Protein AF-A0A6B8RMG3-F1 (afdb_monomer_lite)

Secondary structure (DSSP, 8-state):
-EEEEEE-SS--EEEEESS--SSPPPHHHHTT--GGGTS-TTT----EEE-STHHHHHTTSEEEEEEHHHHBTTTBEESS-EEE-TTS-EEEEEE---HHHHHHHHHTT---EEEEEETTEEEEEEESS-HHHHT-TT-EEEESSTT-SEEEEEEEE-GGGGT---SSSTT-PPEEEEEEEEES-TTTS-HHHHT--EEEEEE-

Foldseek 3Di:
DAWEWAAEPPAIKIKDFLDDDPDDDDPVQVVQFCLCVQDPPVLLWAAEEEDACVQVLVVPAAEDPAAPVVCDQVAAHAQDDFDADPQQHTRMHMDRQHPVNLSVCSNVSQFYWYWYAHPNAIKIKTFPGHPCVQSPHQWYWGHRHPVSQKIWTWHFAFVVVVVDDDPDPVSTHTYTDTGMMMGPPCVSRPPVVSGDSNYGYHYD

pLDDT: mean 93.41, std 6.25, range [70.81, 98.75]

Structure (mmCIF, N/CA/C/O backbone):
data_AF-A0A6B8RMG3-F1
#
_entry.id   AF-A0A6B8RMG3-F1
#
loop_
_atom_site.group_PDB
_atom_site.id
_atom_site.type_symbol
_atom_site.label_atom_id
_atom_site.label_alt_id
_atom_site.label_comp_id
_atom_site.label_asym_id
_atom_site.label_entity_id
_atom_site.label_seq_id
_atom_site.pdbx_PDB_ins_code
_atom_site.Cartn_x
_atom_site.Cartn_y
_atom_site.Cartn_z
_atom_site.occupancy
_atom_site.B_iso_or_equiv
_atom_site.auth_seq_id
_atom_site.auth_comp_id
_atom_site.auth_asym_id
_atom_site.auth_atom_id
_atom_site.pdbx_PDB_model_num
ATOM 1 N N . MET A 1 1 ? -3.227 -4.568 -9.380 1.00 94.19 1 MET A N 1
ATOM 2 C CA . MET A 1 1 ? -3.091 -3.107 -9.360 1.00 94.19 1 MET A CA 1
ATOM 3 C C . MET A 1 1 ? -1.933 -2.702 -10.248 1.00 94.19 1 MET A C 1
ATOM 5 O O . MET A 1 1 ? -1.023 -3.497 -10.449 1.00 94.19 1 MET A O 1
ATOM 9 N N . ARG A 1 2 ? -1.934 -1.470 -10.761 1.00 95.38 2 ARG A N 1
ATOM 10 C CA . ARG A 1 2 ? -0.763 -0.941 -11.464 1.00 95.38 2 ARG A CA 1
ATOM 11 C C . ARG A 1 2 ? 0.238 -0.360 -10.475 1.00 95.38 2 ARG A C 1
ATOM 13 O O . ARG A 1 2 ? -0.142 0.464 -9.646 1.00 95.38 2 ARG A O 1
ATOM 20 N N . ILE A 1 3 ? 1.502 -0.744 -10.613 1.00 96.19 3 ILE A N 1
ATOM 21 C CA . ILE A 1 3 ? 2.618 -0.150 -9.873 1.00 96.19 3 ILE A CA 1
ATOM 22 C C . ILE A 1 3 ? 3.677 0.275 -10.873 1.00 96.19 3 ILE A C 1
ATOM 24 O O . ILE A 1 3 ? 4.114 -0.529 -11.697 1.00 96.19 3 ILE A O 1
ATOM 28 N N . THR A 1 4 ? 4.076 1.538 -10.811 1.00 95.44 4 THR A N 1
ATOM 29 C CA . THR A 1 4 ? 5.093 2.099 -11.695 1.00 95.44 4 THR A CA 1
ATOM 30 C C . THR A 1 4 ? 6.333 2.473 -10.906 1.00 95.44 4 THR A C 1
ATOM 32 O O . THR A 1 4 ? 6.208 3.000 -9.806 1.00 95.44 4 THR A O 1
ATOM 35 N N . CYS A 1 5 ? 7.499 2.277 -11.504 1.00 95.69 5 CYS A N 1
ATOM 36 C CA . CYS A 1 5 ? 8.773 2.829 -11.069 1.00 95.69 5 CYS A CA 1
ATOM 37 C C . CYS A 1 5 ? 9.422 3.498 -12.284 1.00 95.69 5 CYS A C 1
ATOM 39 O O . CYS A 1 5 ? 9.749 2.826 -13.269 1.00 95.69 5 CYS A O 1
ATOM 41 N N . TYR A 1 6 ? 9.552 4.819 -12.223 1.00 93.12 6 TYR A N 1
ATOM 42 C CA . TYR A 1 6 ? 10.346 5.597 -13.164 1.00 93.12 6 TYR A CA 1
ATOM 43 C C . TYR A 1 6 ? 11.668 5.915 -12.480 1.00 93.12 6 TYR A C 1
ATOM 45 O O . TYR A 1 6 ? 11.664 6.506 -11.401 1.00 93.12 6 TYR A O 1
ATOM 53 N N . TYR A 1 7 ? 12.777 5.459 -13.056 1.00 90.62 7 TYR A N 1
ATOM 54 C CA . TYR A 1 7 ? 14.095 5.583 -12.436 1.00 90.62 7 TYR A CA 1
ATOM 55 C C . TYR A 1 7 ? 15.053 6.359 -13.328 1.00 90.62 7 TYR A C 1
ATOM 57 O O . TYR A 1 7 ? 15.028 6.227 -14.553 1.00 90.62 7 TYR A O 1
ATOM 65 N N . SER A 1 8 ? 15.913 7.169 -12.723 1.00 86.25 8 SER A N 1
ATOM 66 C CA . SER A 1 8 ? 16.860 8.015 -13.451 1.00 86.25 8 SER A CA 1
ATOM 67 C C . SER A 1 8 ? 18.165 8.178 -12.673 1.00 86.25 8 SER A C 1
ATOM 69 O O . SER A 1 8 ? 18.346 7.636 -11.590 1.00 86.25 8 SER A O 1
ATOM 71 N N . GLU A 1 9 ? 19.113 8.938 -13.221 1.00 78.38 9 GLU A N 1
ATOM 72 C CA . GLU A 1 9 ? 20.355 9.258 -12.502 1.00 78.38 9 GLU A CA 1
ATOM 73 C C . GLU A 1 9 ? 20.147 10.273 -11.362 1.00 78.38 9 GLU A C 1
ATOM 75 O O . GLU A 1 9 ? 21.053 10.471 -10.554 1.00 78.38 9 GLU A O 1
ATOM 80 N N . TYR A 1 10 ? 18.976 10.921 -11.293 1.00 74.38 10 TYR A N 1
ATOM 81 C CA . TYR A 1 10 ? 18.719 12.041 -10.382 1.00 74.38 10 TYR A CA 1
ATOM 82 C C . TYR A 1 10 ? 17.589 11.787 -9.386 1.00 74.38 10 TYR A C 1
ATOM 84 O O . TYR A 1 10 ? 17.651 12.287 -8.264 1.00 74.38 10 TYR A O 1
ATOM 92 N N . SER A 1 11 ? 16.553 11.056 -9.791 1.00 76.94 11 SER A N 1
ATOM 93 C CA . SER A 1 11 ? 15.411 10.734 -8.938 1.00 76.94 11 SER A CA 1
ATOM 94 C C . SER A 1 11 ? 14.718 9.476 -9.430 1.00 76.94 11 SER A C 1
ATOM 96 O O . SER A 1 11 ? 14.476 9.332 -10.631 1.00 76.94 11 SER A O 1
ATOM 98 N N . ASP A 1 12 ? 14.329 8.640 -8.477 1.00 86.06 12 ASP A N 1
ATOM 99 C CA . ASP A 1 12 ? 13.446 7.510 -8.713 1.00 86.06 12 ASP A CA 1
ATOM 100 C C . ASP A 1 12 ? 12.083 7.828 -8.105 1.00 86.06 12 ASP A C 1
ATOM 102 O O . ASP A 1 12 ? 11.999 8.366 -7.000 1.00 86.06 12 ASP A O 1
ATOM 106 N N . MET A 1 13 ? 11.011 7.527 -8.831 1.00 91.06 13 MET A N 1
ATOM 107 C CA . MET A 1 13 ? 9.649 7.798 -8.388 1.00 91.06 13 MET A CA 1
ATOM 108 C C . MET A 1 13 ? 8.752 6.592 -8.631 1.00 91.06 13 MET A C 1
ATOM 110 O O . MET A 1 13 ? 8.629 6.071 -9.746 1.00 91.06 13 MET A O 1
ATOM 114 N N . GLY A 1 14 ? 8.100 6.166 -7.556 1.00 94.50 14 GLY A N 1
ATOM 115 C CA . GLY A 1 14 ? 7.064 5.155 -7.563 1.00 94.50 14 GLY A CA 1
ATOM 116 C C . GLY A 1 14 ? 5.677 5.770 -7.639 1.00 94.50 14 GLY A C 1
ATOM 117 O O . GLY A 1 14 ? 5.432 6.838 -7.081 1.00 94.50 14 GLY A O 1
ATOM 118 N N . TYR A 1 15 ? 4.749 5.043 -8.253 1.00 95.62 15 TYR A N 1
ATOM 119 C CA . TYR A 1 15 ? 3.323 5.302 -8.079 1.00 95.62 15 TYR A CA 1
ATOM 120 C C . TYR A 1 15 ? 2.552 3.985 -7.994 1.00 95.62 15 TYR A C 1
ATOM 122 O O . TYR A 1 15 ? 2.701 3.115 -8.858 1.00 95.62 15 TYR A O 1
ATOM 130 N N . ILE A 1 16 ? 1.692 3.844 -6.986 1.00 96.56 16 ILE A N 1
ATOM 131 C CA . ILE A 1 16 ? 0.766 2.711 -6.848 1.00 96.56 16 ILE A CA 1
ATOM 132 C C . ILE A 1 16 ? -0.651 3.198 -7.140 1.00 96.56 16 ILE A C 1
ATOM 134 O O . ILE A 1 16 ? -1.190 4.018 -6.406 1.00 96.56 16 ILE A O 1
ATOM 138 N N . TYR A 1 17 ? -1.278 2.660 -8.187 1.00 96.62 17 TYR A N 1
ATOM 139 C CA . TYR A 1 17 ? -2.668 2.948 -8.540 1.00 96.62 17 TYR A CA 1
ATOM 140 C C . TYR A 1 17 ? -3.601 1.968 -7.828 1.00 96.62 17 TYR A C 1
ATOM 142 O O . TYR A 1 17 ? -3.710 0.808 -8.236 1.00 96.62 17 TYR A O 1
ATOM 150 N N . LEU A 1 18 ? -4.329 2.438 -6.815 1.00 95.62 18 LEU A N 1
ATOM 151 C CA . LEU A 1 18 ? -5.265 1.617 -6.033 1.00 95.62 18 LEU A CA 1
ATOM 152 C C . LEU A 1 18 ? -6.643 1.491 -6.692 1.00 95.62 18 LEU A C 1
ATOM 154 O O . LEU A 1 18 ? -7.390 0.563 -6.388 1.00 95.62 18 LEU A O 1
ATOM 158 N N . LYS A 1 19 ? -6.938 2.362 -7.664 1.00 89.94 19 LYS A N 1
ATOM 159 C CA . LYS A 1 19 ? -8.057 2.230 -8.607 1.00 89.94 19 LYS A CA 1
ATOM 160 C C . LYS A 1 19 ? -7.550 2.075 -10.043 1.00 89.94 19 LYS A C 1
ATOM 162 O O . LYS A 1 19 ? -6.471 2.588 -10.352 1.00 89.94 19 LYS A O 1
ATOM 167 N N . PRO A 1 20 ? -8.318 1.424 -10.938 1.00 85.75 20 PRO A N 1
ATOM 168 C CA . PRO A 1 20 ? -7.983 1.380 -12.355 1.00 85.75 20 PRO A CA 1
ATOM 169 C C . PRO A 1 20 ? -7.792 2.801 -12.909 1.00 85.75 20 PRO A C 1
ATOM 171 O O . PRO A 1 20 ? -8.718 3.616 -12.833 1.00 85.75 20 PRO A O 1
ATOM 174 N N . PRO A 1 21 ? -6.617 3.136 -13.466 1.00 82.56 21 PRO A N 1
ATOM 175 C CA . PRO A 1 21 ? -6.391 4.461 -14.021 1.00 82.56 21 PRO A CA 1
ATOM 176 C C . PRO A 1 21 ? -7.272 4.680 -15.252 1.00 82.56 21 PRO A C 1
ATOM 178 O O . PRO A 1 21 ? -7.440 3.788 -16.084 1.00 82.56 21 PRO A O 1
ATOM 181 N N . LYS A 1 22 ? -7.788 5.905 -15.411 1.00 79.62 22 LYS A N 1
ATOM 182 C CA . LYS A 1 22 ? -8.593 6.289 -16.587 1.00 79.62 22 LYS A CA 1
ATOM 183 C C . LYS A 1 22 ? -7.812 6.150 -17.897 1.00 79.62 22 LYS A C 1
ATOM 185 O O . LYS A 1 22 ? -8.399 5.870 -18.936 1.00 79.62 22 LYS A O 1
ATOM 190 N N . ILE A 1 23 ? -6.497 6.366 -17.840 1.00 77.31 23 ILE A N 1
ATOM 191 C CA . ILE A 1 23 ? -5.599 6.278 -18.990 1.00 77.31 23 ILE A CA 1
ATOM 192 C C . ILE A 1 23 ? -4.961 4.889 -19.011 1.00 77.31 23 ILE A C 1
ATOM 194 O O . ILE A 1 23 ? -4.174 4.513 -18.133 1.00 77.31 23 ILE A O 1
ATOM 198 N N . GLN A 1 24 ? -5.295 4.129 -20.048 1.00 78.38 24 GLN A N 1
ATOM 199 C CA . GLN A 1 24 ? -4.593 2.895 -20.376 1.00 78.38 24 GLN A CA 1
ATOM 200 C C . GLN A 1 24 ? -3.317 3.219 -21.153 1.00 78.38 24 GLN A C 1
ATOM 202 O O . GLN A 1 24 ? -3.259 4.209 -21.882 1.00 78.38 24 GLN A O 1
ATOM 207 N N . TYR A 1 25 ? -2.279 2.408 -20.964 1.00 81.81 25 TYR A N 1
ATOM 208 C CA . TYR A 1 25 ? -1.067 2.531 -21.762 1.00 81.81 25 TYR A CA 1
ATOM 209 C C . TYR A 1 25 ? -1.337 2.023 -23.174 1.00 81.81 25 TYR A C 1
ATOM 211 O O . TYR A 1 25 ? -1.943 0.968 -23.350 1.00 81.81 25 TYR A O 1
ATOM 219 N N . ASP A 1 26 ? -0.898 2.792 -24.165 1.00 82.38 26 ASP A N 1
ATOM 220 C CA . ASP A 1 26 ? -0.851 2.325 -25.542 1.00 82.38 26 ASP A CA 1
ATOM 221 C C . ASP A 1 26 ? 0.311 1.333 -25.737 1.00 82.38 26 ASP A C 1
ATOM 223 O O . ASP A 1 26 ? 1.172 1.156 -24.868 1.00 82.38 26 ASP A O 1
ATOM 227 N N . GLU A 1 27 ? 0.336 0.665 -26.892 1.00 78.88 27 GLU A N 1
ATOM 228 C CA . GLU A 1 27 ? 1.380 -0.312 -27.225 1.00 78.88 27 GLU A CA 1
ATOM 229 C C . GLU A 1 27 ? 2.784 0.305 -27.182 1.00 78.88 27 GLU A C 1
ATOM 231 O O . GLU A 1 27 ? 3.735 -0.338 -26.737 1.00 78.88 27 GLU A O 1
ATOM 236 N N . TYR A 1 28 ? 2.916 1.570 -27.592 1.00 80.75 28 TYR A N 1
ATOM 237 C CA . TYR A 1 28 ? 4.187 2.285 -27.561 1.00 80.75 28 TYR A CA 1
ATOM 238 C C . TYR A 1 28 ? 4.705 2.436 -26.130 1.00 80.75 28 TYR A C 1
ATOM 240 O O . TYR A 1 28 ? 5.868 2.133 -25.859 1.00 80.75 28 TYR A O 1
ATOM 248 N N . LYS A 1 29 ? 3.855 2.849 -25.191 1.00 85.69 29 LYS A N 1
ATOM 249 C CA . LYS A 1 29 ? 4.230 2.976 -23.786 1.00 85.69 29 LYS A CA 1
ATOM 250 C C . LYS A 1 29 ? 4.513 1.614 -23.160 1.00 85.69 29 LYS A C 1
ATOM 252 O O . LYS A 1 29 ? 5.511 1.485 -22.459 1.00 85.69 29 LYS A O 1
ATOM 257 N N . LEU A 1 30 ? 3.717 0.590 -23.465 1.00 85.94 30 LEU A N 1
ATOM 258 C CA . LEU A 1 30 ? 3.980 -0.779 -23.004 1.00 85.94 30 LEU A CA 1
ATOM 259 C C . LEU A 1 30 ? 5.324 -1.321 -23.514 1.00 85.94 30 LEU A C 1
ATOM 261 O O . LEU A 1 30 ? 6.024 -1.989 -22.758 1.00 85.94 30 LEU A O 1
ATOM 265 N N . SER A 1 31 ? 5.731 -0.976 -24.741 1.00 88.12 31 SER A N 1
ATOM 266 C CA . SER A 1 31 ? 7.026 -1.392 -25.307 1.00 88.12 31 SER A CA 1
ATOM 267 C C . SER A 1 31 ? 8.247 -0.829 -24.567 1.00 88.12 31 SER A C 1
ATOM 269 O O . SER A 1 31 ? 9.348 -1.355 -24.716 1.00 88.12 31 SER A O 1
ATOM 271 N N . LYS A 1 32 ? 8.060 0.219 -23.752 1.00 92.50 32 LYS A N 1
ATOM 272 C CA . LYS A 1 32 ? 9.110 0.791 -22.897 1.00 92.50 32 LYS A CA 1
ATOM 273 C C . LYS A 1 32 ? 9.242 0.097 -21.546 1.00 92.50 32 LYS A C 1
ATOM 275 O O . LYS A 1 32 ? 10.165 0.424 -20.810 1.00 92.50 32 LYS A O 1
ATOM 280 N N . ASN A 1 33 ? 8.335 -0.816 -21.200 1.00 94.69 33 ASN A N 1
ATOM 281 C CA . ASN A 1 33 ? 8.405 -1.515 -19.927 1.00 94.69 33 ASN A CA 1
ATOM 282 C C . ASN A 1 33 ? 9.637 -2.429 -19.893 1.00 94.69 33 ASN A C 1
ATOM 284 O O . ASN A 1 33 ? 9.784 -3.344 -20.702 1.00 94.69 33 ASN A O 1
ATOM 288 N N . GLU A 1 34 ? 10.518 -2.185 -18.936 1.00 95.62 34 GLU A N 1
ATOM 289 C CA . GLU A 1 34 ? 11.780 -2.889 -18.766 1.00 95.62 34 GLU A CA 1
ATOM 290 C C . GLU A 1 34 ? 11.699 -4.018 -17.737 1.00 95.62 34 GLU A C 1
ATOM 292 O O . GLU A 1 34 ? 12.689 -4.721 -17.540 1.00 95.62 34 GLU A O 1
ATOM 297 N N . ILE A 1 35 ? 10.546 -4.224 -17.086 1.00 95.69 35 ILE A N 1
ATOM 298 C CA . ILE A 1 35 ? 10.443 -5.121 -15.927 1.00 95.69 35 ILE A CA 1
ATOM 299 C C . ILE A 1 35 ? 10.899 -6.557 -16.228 1.00 95.69 35 ILE A C 1
ATOM 301 O O . ILE A 1 35 ? 11.619 -7.160 -15.432 1.00 95.69 35 ILE A O 1
ATOM 305 N N . THR A 1 36 ? 10.586 -7.073 -17.419 1.00 94.75 36 THR A N 1
ATOM 306 C CA . THR A 1 36 ? 10.940 -8.438 -17.843 1.00 94.75 36 THR A CA 1
ATOM 307 C C . THR A 1 36 ? 12.431 -8.627 -18.129 1.00 94.75 36 THR A C 1
ATOM 309 O O . THR A 1 36 ? 12.869 -9.744 -18.378 1.00 94.75 36 THR A O 1
ATOM 312 N N . LYS A 1 37 ? 13.238 -7.555 -18.118 1.00 95.12 37 LYS A N 1
ATOM 313 C CA . LYS A 1 37 ? 14.707 -7.666 -18.147 1.00 95.12 37 LYS A CA 1
ATOM 314 C C . LYS A 1 37 ? 15.274 -8.096 -16.790 1.00 95.12 37 LYS A C 1
ATOM 316 O O . LYS A 1 37 ? 16.417 -8.541 -16.730 1.00 95.12 37 LYS A O 1
ATOM 321 N N . TYR A 1 38 ? 14.505 -7.919 -15.714 1.00 96.25 38 TYR A N 1
ATOM 322 C CA . TYR A 1 38 ? 14.968 -8.076 -14.335 1.00 96.25 38 TYR A CA 1
ATOM 323 C C . TYR A 1 38 ? 14.203 -9.139 -13.553 1.00 96.25 38 TYR A C 1
ATOM 325 O O . TYR A 1 38 ? 14.771 -9.720 -12.624 1.00 96.25 38 TYR A O 1
ATOM 333 N N . VAL A 1 39 ? 12.938 -9.368 -13.898 1.00 95.75 39 VAL A N 1
ATOM 334 C CA . VAL A 1 39 ? 12.021 -10.286 -13.220 1.00 95.75 39 VAL A CA 1
ATOM 335 C C . VAL A 1 39 ? 11.421 -11.234 -14.253 1.00 95.75 39 VAL A C 1
ATOM 337 O O . VAL 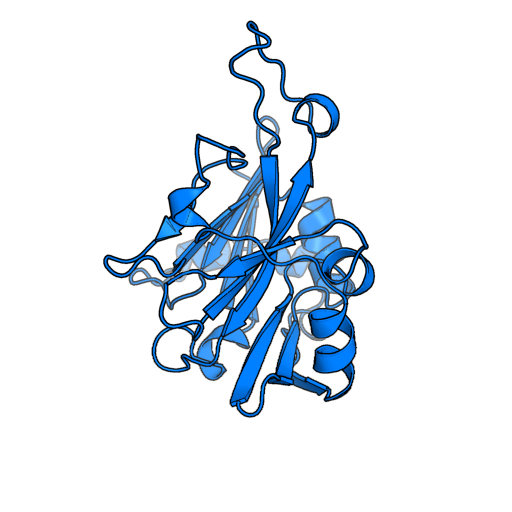A 1 39 ? 10.945 -10.782 -15.297 1.00 95.75 39 VAL A O 1
ATOM 340 N N . ASP A 1 40 ? 11.444 -12.533 -13.962 1.00 95.25 40 ASP A N 1
ATOM 341 C CA . ASP A 1 40 ? 10.855 -13.538 -14.843 1.00 95.25 40 ASP A CA 1
ATOM 342 C C . ASP A 1 40 ? 9.323 -13.421 -14.844 1.00 95.25 40 ASP A C 1
ATOM 344 O O . ASP A 1 40 ? 8.703 -13.007 -13.863 1.00 95.25 40 ASP A O 1
ATOM 348 N N . SER A 1 41 ? 8.687 -13.765 -15.965 1.00 91.25 41 SER A N 1
ATOM 349 C CA . SER A 1 41 ? 7.243 -13.558 -16.142 1.00 91.25 41 SER A CA 1
ATOM 350 C C . SER A 1 41 ? 6.379 -14.317 -15.132 1.00 91.25 41 SER A C 1
ATOM 352 O O . SER A 1 41 ? 5.278 -13.876 -14.831 1.00 91.25 41 SER A O 1
ATOM 354 N N . ASP A 1 42 ? 6.855 -15.452 -14.623 1.00 91.62 42 ASP A N 1
ATOM 355 C CA . ASP A 1 42 ? 6.176 -16.258 -13.602 1.00 91.62 42 ASP A CA 1
ATOM 356 C C . ASP A 1 42 ? 6.260 -15.646 -12.193 1.00 91.62 42 ASP A C 1
ATOM 358 O O . ASP A 1 42 ? 5.437 -15.968 -11.339 1.00 91.62 42 ASP A O 1
ATOM 362 N N . GLN A 1 43 ? 7.207 -14.734 -11.963 1.00 92.69 43 GLN A N 1
ATOM 363 C CA . GLN A 1 43 ? 7.334 -13.971 -10.718 1.00 92.69 43 GLN A CA 1
ATOM 364 C C . GLN A 1 43 ? 6.503 -12.677 -10.724 1.00 92.69 43 GLN A C 1
ATOM 366 O O . GLN A 1 43 ? 6.314 -12.062 -9.676 1.00 92.69 43 GLN A O 1
ATOM 371 N N . LEU A 1 44 ? 6.006 -12.237 -11.886 1.00 95.06 44 LEU A N 1
ATOM 372 C CA . LEU A 1 44 ? 5.128 -11.071 -12.005 1.00 95.06 44 LEU A CA 1
ATOM 373 C C . LEU A 1 44 ? 3.713 -11.446 -11.563 1.00 95.06 44 LEU A C 1
ATOM 375 O O . LEU A 1 44 ? 2.842 -11.724 -12.379 1.00 95.06 44 LEU A O 1
ATOM 379 N N . ASN A 1 45 ? 3.490 -11.469 -10.254 1.00 94.56 45 ASN A N 1
ATOM 380 C CA . ASN A 1 45 ? 2.209 -11.840 -9.668 1.00 94.56 45 ASN A CA 1
ATOM 381 C C . ASN A 1 45 ? 1.931 -11.033 -8.393 1.00 94.56 45 ASN A C 1
ATOM 383 O O . ASN A 1 45 ? 2.850 -10.652 -7.669 1.00 94.56 45 ASN A O 1
ATOM 387 N N . ILE A 1 46 ? 0.650 -10.811 -8.100 1.00 97.12 46 ILE A N 1
ATOM 388 C CA . ILE A 1 46 ? 0.172 -10.336 -6.800 1.00 97.12 46 ILE A CA 1
ATOM 389 C C . ILE A 1 46 ? -0.719 -11.448 -6.244 1.00 97.12 46 ILE A C 1
ATOM 391 O O . ILE A 1 46 ? -1.898 -11.530 -6.605 1.00 97.12 46 ILE A O 1
ATOM 395 N N . PRO A 1 47 ? -0.185 -12.349 -5.399 1.00 96.81 47 PRO A N 1
ATOM 396 C CA . PRO A 1 47 ? -0.953 -13.482 -4.919 1.00 96.81 47 PRO A CA 1
ATOM 397 C C . PRO A 1 47 ? -2.150 -13.016 -4.089 1.00 96.81 47 PRO A C 1
ATOM 399 O O . PRO A 1 47 ? -2.036 -12.124 -3.243 1.00 96.81 47 PRO A O 1
ATOM 402 N N . TYR A 1 48 ? -3.286 -13.677 -4.310 1.00 97.69 48 TYR A N 1
ATOM 403 C CA . TYR A 1 48 ? -4.480 -13.526 -3.492 1.00 97.69 48 TYR A CA 1
ATOM 404 C C . TYR A 1 48 ? -4.632 -14.730 -2.571 1.00 97.69 48 TYR A C 1
ATOM 406 O O . TYR A 1 48 ? -4.893 -15.845 -3.027 1.00 97.69 48 TYR A O 1
ATOM 414 N N . ILE A 1 49 ? -4.461 -14.509 -1.272 1.00 97.81 49 ILE A N 1
ATOM 415 C CA . ILE A 1 49 ? -4.510 -15.567 -0.261 1.00 97.81 49 ILE A CA 1
ATOM 416 C C . ILE A 1 49 ? -5.563 -15.260 0.799 1.00 97.81 49 ILE A C 1
ATOM 418 O O . ILE A 1 49 ? -5.992 -14.122 0.965 1.00 97.81 49 ILE A O 1
ATOM 422 N N . THR A 1 50 ? -5.994 -16.286 1.528 1.00 98.38 50 THR A N 1
ATOM 423 C CA . THR A 1 50 ? -6.794 -16.117 2.746 1.00 98.38 50 THR A CA 1
ATOM 424 C C . THR A 1 50 ? -5.918 -16.432 3.945 1.00 98.38 50 THR A C 1
ATOM 426 O O . THR A 1 50 ? -5.350 -17.520 4.006 1.00 98.38 50 THR A O 1
ATOM 429 N N . ASP A 1 51 ? -5.838 -15.502 4.892 1.00 97.75 51 ASP A N 1
ATOM 430 C CA . ASP A 1 51 ? -5.101 -15.682 6.140 1.00 97.75 51 ASP A CA 1
ATOM 431 C C . ASP A 1 51 ? -5.876 -15.040 7.300 1.00 97.75 51 ASP A C 1
ATOM 433 O O . ASP A 1 51 ? -6.095 -13.826 7.357 1.00 97.75 51 ASP A O 1
ATOM 437 N N . LEU A 1 52 ? -6.334 -15.886 8.220 1.00 94.12 52 LEU A N 1
ATOM 438 C CA . LEU A 1 52 ? -7.132 -15.470 9.371 1.00 94.12 52 LEU A CA 1
ATOM 439 C C . LEU A 1 52 ? -6.264 -15.014 10.552 1.00 94.12 52 LEU A C 1
ATOM 441 O O . LEU A 1 52 ? -6.763 -14.309 11.427 1.00 94.12 52 LEU A O 1
ATOM 445 N N . GLU A 1 53 ? -4.971 -15.344 10.563 1.00 96.31 53 GLU A N 1
ATOM 446 C CA . GLU A 1 53 ? -4.058 -14.957 11.643 1.00 96.31 53 GLU A CA 1
ATOM 447 C C . GLU A 1 53 ? -3.698 -13.467 11.575 1.00 96.31 53 GLU A C 1
ATOM 449 O O . GLU A 1 53 ? -3.380 -12.867 12.606 1.00 96.31 53 GLU A O 1
ATOM 454 N N . ILE A 1 54 ? -3.829 -12.843 10.394 1.00 96.62 54 ILE A N 1
ATOM 455 C CA . ILE A 1 54 ? -3.624 -11.402 10.155 1.00 96.62 54 ILE A CA 1
ATOM 456 C C . ILE A 1 54 ? -4.382 -10.538 11.162 1.00 96.62 54 ILE A C 1
ATOM 458 O O . ILE A 1 54 ? -3.820 -9.578 11.689 1.00 96.62 54 ILE A O 1
ATOM 462 N N . ALA A 1 55 ? -5.625 -10.899 11.488 1.00 96.25 55 ALA A N 1
ATOM 463 C CA . ALA A 1 55 ? -6.434 -10.169 12.459 1.00 96.25 55 ALA A CA 1
ATOM 464 C C . ALA A 1 55 ? -5.728 -10.035 13.820 1.00 96.25 55 ALA A C 1
ATOM 466 O O . ALA A 1 55 ? -5.729 -8.959 14.417 1.00 96.25 55 ALA A O 1
ATOM 467 N N . SER A 1 56 ? -5.032 -11.088 14.264 1.00 96.88 56 SER A N 1
ATOM 468 C CA . SER A 1 56 ? -4.296 -11.083 15.532 1.00 96.88 56 SER A CA 1
ATOM 469 C C . SER A 1 56 ? -3.074 -10.159 15.524 1.00 96.88 56 SER A C 1
ATOM 471 O O . SER A 1 56 ? -2.646 -9.695 16.585 1.00 96.88 56 SER A O 1
ATOM 473 N N . TYR A 1 57 ? -2.490 -9.897 14.350 1.00 97.69 57 TYR A N 1
ATOM 474 C CA . TYR A 1 57 ? -1.419 -8.917 14.192 1.00 97.69 57 TYR A CA 1
ATOM 475 C C . TYR A 1 57 ? -1.990 -7.502 14.227 1.00 97.69 57 TYR A C 1
ATOM 477 O O . TYR A 1 57 ? -1.477 -6.675 14.977 1.00 97.69 57 TYR A O 1
ATOM 485 N N . LEU A 1 58 ? -3.087 -7.254 13.503 1.00 97.88 58 LEU A N 1
ATOM 486 C CA . LEU A 1 58 ? -3.774 -5.958 13.475 1.00 97.88 58 LEU A CA 1
ATOM 487 C C . LEU A 1 58 ? -4.252 -5.522 14.866 1.00 97.88 58 LEU A C 1
ATOM 489 O O . LEU A 1 58 ? -4.062 -4.368 15.243 1.00 97.88 58 LEU A O 1
ATOM 493 N N . ASP A 1 59 ? -4.792 -6.447 15.664 1.00 96.94 59 ASP A N 1
ATOM 494 C CA . ASP A 1 59 ? -5.267 -6.169 17.028 1.00 96.94 59 ASP A CA 1
ATOM 495 C C . ASP A 1 59 ? -4.155 -5.717 17.991 1.00 96.94 59 ASP A C 1
ATOM 497 O O . ASP A 1 59 ? -4.433 -5.089 19.013 1.00 96.94 59 ASP A O 1
ATOM 501 N N . LYS A 1 60 ? -2.890 -6.019 17.677 1.00 96.81 60 LYS A N 1
ATOM 502 C CA . LYS A 1 60 ? -1.723 -5.614 18.479 1.00 96.81 60 LYS A CA 1
ATOM 503 C C . LYS A 1 60 ? -1.139 -4.269 18.045 1.00 96.81 60 LYS A C 1
ATOM 505 O O . LYS A 1 60 ? -0.253 -3.754 18.729 1.00 96.81 60 LYS A O 1
ATOM 510 N N . MET A 1 61 ? -1.572 -3.721 16.911 1.00 98.00 61 MET A N 1
ATOM 511 C CA . MET A 1 61 ? -1.023 -2.478 16.372 1.00 98.00 61 MET A CA 1
ATOM 512 C C . MET A 1 61 ? -1.612 -1.251 17.064 1.00 98.00 61 MET A C 1
ATOM 514 O O . MET A 1 61 ? -2.719 -1.265 17.603 1.00 98.00 61 MET A O 1
ATOM 518 N N . THR A 1 62 ? -0.860 -0.153 17.035 1.00 97.94 62 THR A N 1
ATOM 519 C CA . THR A 1 62 ? -1.340 1.136 17.532 1.00 97.94 62 THR A CA 1
ATOM 520 C C . THR A 1 62 ? -2.343 1.732 16.550 1.00 97.94 62 THR A C 1
ATOM 522 O O . THR A 1 62 ? -2.067 1.817 15.357 1.00 97.94 62 THR A O 1
ATOM 525 N N . PHE A 1 63 ? -3.487 2.182 17.062 1.00 97.81 63 PHE A N 1
ATOM 526 C CA . PHE A 1 63 ? -4.489 2.916 16.293 1.00 97.81 63 PHE A CA 1
ATOM 527 C C . PHE A 1 63 ? -4.311 4.416 16.477 1.00 97.81 63 PHE A C 1
ATOM 529 O O . PHE A 1 63 ? -4.186 4.898 17.606 1.00 97.81 63 PHE A O 1
ATOM 536 N N . ALA A 1 64 ? -4.334 5.153 15.371 1.00 97.75 64 ALA A N 1
ATOM 537 C CA . ALA A 1 64 ? -4.455 6.598 15.413 1.00 97.75 64 ALA A CA 1
ATOM 538 C C . ALA A 1 64 ? -5.851 7.010 15.901 1.00 97.75 64 ALA A C 1
ATOM 540 O O . ALA A 1 64 ? -6.846 6.325 15.661 1.00 97.75 64 ALA A O 1
ATOM 541 N N . VAL A 1 65 ? -5.916 8.149 16.591 1.00 96.00 65 VAL A N 1
ATOM 542 C CA . VAL A 1 65 ? -7.183 8.728 17.066 1.00 96.00 65 VAL A CA 1
ATOM 543 C C . VAL A 1 65 ? -7.935 9.384 15.906 1.00 96.00 65 VAL A C 1
ATOM 545 O O . VAL A 1 65 ? -9.147 9.210 15.756 1.00 96.00 65 VAL A O 1
ATOM 548 N N . ASN A 1 66 ? -7.201 10.120 15.075 1.00 97.38 66 ASN A N 1
ATOM 549 C CA . ASN A 1 66 ? -7.732 10.857 13.940 1.00 97.38 66 ASN A CA 1
ATOM 550 C C . ASN A 1 66 ? -7.656 10.021 12.655 1.00 97.38 66 ASN A C 1
ATOM 552 O O . ASN A 1 66 ? -7.036 8.954 12.609 1.00 97.38 66 ASN A O 1
ATOM 556 N N . THR A 1 67 ? -8.325 10.490 11.602 1.00 97.44 67 THR A N 1
ATOM 557 C CA . THR A 1 67 ? -8.137 9.923 10.262 1.00 97.44 67 THR A CA 1
ATOM 558 C C . THR A 1 67 ? -6.744 10.260 9.742 1.00 97.44 67 THR A C 1
ATOM 560 O O . THR A 1 67 ? -6.138 11.228 10.194 1.00 97.44 67 THR A O 1
ATOM 563 N N . PHE A 1 68 ? -6.254 9.487 8.767 1.00 97.00 68 PHE A N 1
ATOM 564 C CA . PHE A 1 68 ? -4.993 9.786 8.078 1.00 97.00 68 PHE A CA 1
ATOM 565 C C . PHE A 1 68 ? -4.995 11.253 7.612 1.00 97.00 68 PHE A C 1
ATOM 567 O O . PHE A 1 68 ? -4.234 12.076 8.100 1.00 97.00 68 PHE A O 1
ATOM 574 N N . LYS A 1 69 ? -5.986 11.640 6.801 1.00 95.56 69 LYS A N 1
ATOM 575 C CA . LYS A 1 69 ? -6.120 13.012 6.293 1.00 95.56 69 LYS A CA 1
ATO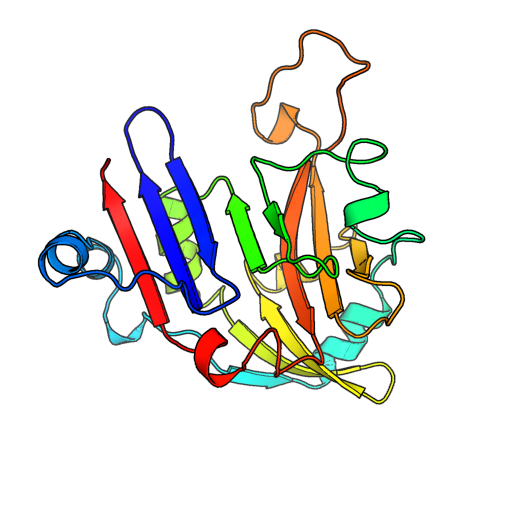M 576 C C . LYS A 1 69 ? -6.122 14.102 7.378 1.00 95.56 69 LYS A C 1
ATOM 578 O O . LYS A 1 69 ? -5.635 15.190 7.111 1.00 95.56 69 LYS A O 1
ATOM 583 N N . ALA A 1 70 ? -6.694 13.842 8.554 1.00 95.44 70 ALA A N 1
ATOM 584 C CA . ALA A 1 70 ? -6.773 14.837 9.622 1.00 95.44 70 ALA A CA 1
ATOM 585 C C . ALA A 1 70 ? -5.454 15.020 10.394 1.00 95.44 70 ALA A C 1
ATOM 587 O O . ALA A 1 70 ? -5.248 16.093 10.941 1.00 95.44 70 ALA A O 1
ATOM 588 N N . ASP A 1 71 ? -4.582 14.008 10.441 1.00 95.00 71 ASP A N 1
ATOM 589 C CA . ASP A 1 71 ? -3.269 14.101 11.106 1.00 95.00 71 ASP A CA 1
ATOM 590 C C . ASP A 1 71 ? -2.146 14.590 10.162 1.00 95.00 71 ASP A C 1
ATOM 592 O O . ASP A 1 71 ? -1.041 14.883 10.625 1.00 95.00 71 ASP A O 1
ATOM 596 N N . HIS A 1 72 ? -2.410 14.690 8.855 1.00 92.56 72 HIS A N 1
ATOM 597 C CA . HIS A 1 72 ? -1.472 15.227 7.863 1.00 92.56 72 HIS A CA 1
ATOM 598 C C . HIS A 1 72 ? -1.124 16.696 8.150 1.00 92.56 72 HIS A C 1
ATOM 600 O O . HIS A 1 72 ? -2.005 17.460 8.539 1.00 92.56 72 HIS A O 1
ATOM 606 N N . GLU A 1 73 ? 0.146 17.081 7.970 1.00 87.25 73 GLU A N 1
ATOM 607 C CA . GLU A 1 73 ? 0.730 18.406 8.282 1.00 87.25 73 GLU A CA 1
ATOM 608 C C . GLU A 1 73 ? 0.689 18.808 9.770 1.00 87.25 73 GLU A C 1
ATOM 610 O O . GLU A 1 73 ? 1.392 19.725 10.187 1.00 87.25 73 GLU A O 1
ATOM 615 N N . GLU A 1 74 ? -0.083 18.116 10.613 1.00 89.25 74 GLU A N 1
ATOM 616 C CA . GLU A 1 74 ? -0.061 18.312 12.066 1.00 89.25 74 GLU A CA 1
ATOM 617 C C . GLU A 1 74 ? 0.899 17.341 12.764 1.00 89.25 74 GLU A C 1
ATOM 619 O O . GLU A 1 74 ? 1.562 17.694 13.747 1.00 89.25 74 GLU A O 1
ATOM 624 N N . ARG A 1 75 ? 0.964 16.093 12.286 1.00 91.31 75 ARG A N 1
ATOM 625 C CA . ARG A 1 75 ? 1.733 15.011 12.922 1.00 91.31 75 ARG A CA 1
ATOM 626 C C . ARG A 1 75 ? 2.755 14.350 12.023 1.00 91.31 75 ARG A C 1
ATOM 628 O O . ARG A 1 75 ? 3.688 13.749 12.553 1.00 91.31 75 ARG A O 1
ATOM 635 N N . TYR A 1 76 ? 2.564 14.410 10.716 1.00 93.19 76 TYR A N 1
ATOM 636 C CA . TYR A 1 76 ? 3.445 13.798 9.735 1.00 93.19 76 TYR A CA 1
ATOM 637 C C . TYR A 1 76 ? 3.325 14.523 8.390 1.00 93.19 76 TYR A C 1
ATOM 639 O O . TYR A 1 76 ? 2.282 15.109 8.095 1.00 93.19 76 TYR A O 1
ATOM 647 N N . ASP A 1 77 ? 4.357 14.374 7.566 1.00 92.12 77 ASP A N 1
ATOM 648 C CA . ASP A 1 77 ? 4.338 14.695 6.137 1.00 92.12 77 ASP A CA 1
ATOM 649 C C . ASP A 1 77 ? 4.349 13.401 5.307 1.00 92.12 77 ASP A C 1
ATOM 651 O O . ASP A 1 77 ? 4.558 12.299 5.826 1.00 92.12 77 ASP A O 1
ATOM 655 N N . THR A 1 78 ? 4.134 13.502 4.001 1.00 90.56 78 THR A N 1
ATOM 656 C CA . THR A 1 78 ? 4.223 12.370 3.067 1.00 90.56 78 THR A CA 1
ATOM 657 C C . THR A 1 78 ? 5.485 12.470 2.210 1.00 90.56 78 THR A C 1
ATOM 659 O O . THR A 1 78 ? 6.029 13.555 2.040 1.00 90.56 78 THR A O 1
ATOM 662 N N . GLU A 1 79 ? 5.986 11.341 1.690 1.00 84.25 79 GLU A N 1
ATOM 663 C CA . GLU A 1 79 ? 7.218 11.331 0.869 1.00 84.25 79 GLU A CA 1
ATOM 664 C C . GLU A 1 79 ? 7.110 12.271 -0.339 1.00 84.25 79 GLU A C 1
ATOM 666 O O . GLU A 1 79 ? 8.020 13.047 -0.630 1.00 84.25 79 GLU A O 1
ATOM 671 N N . TYR A 1 80 ? 5.964 12.181 -1.010 1.00 86.50 80 TYR A N 1
ATOM 672 C CA . TYR A 1 80 ? 5.520 13.036 -2.101 1.00 86.50 80 TYR A CA 1
ATOM 673 C C . TYR A 1 80 ? 4.040 13.356 -1.854 1.00 86.50 80 TYR A C 1
ATOM 675 O O . TYR A 1 80 ? 3.696 13.785 -0.754 1.00 86.50 80 TYR A O 1
ATOM 683 N N . GLY A 1 81 ? 3.145 13.129 -2.817 1.00 86.31 81 GLY A N 1
ATOM 684 C CA . GLY A 1 81 ? 1.701 13.247 -2.638 1.00 86.31 81 GLY A CA 1
ATOM 685 C C . GLY A 1 81 ? 0.985 11.917 -2.390 1.00 86.31 81 GLY A C 1
ATOM 686 O O . GLY A 1 81 ? 1.520 10.825 -2.559 1.00 86.31 81 GLY A O 1
ATOM 687 N N . ASN A 1 82 ? -0.288 12.011 -2.018 1.00 90.31 82 ASN A N 1
ATOM 688 C CA . ASN A 1 82 ? -1.218 10.892 -2.118 1.00 90.31 82 ASN A CA 1
ATOM 689 C C . ASN A 1 82 ? -2.510 11.400 -2.734 1.00 90.31 82 ASN A C 1
ATOM 691 O O . ASN A 1 82 ? -3.088 12.380 -2.258 1.00 90.31 82 ASN A O 1
ATOM 695 N N . ASP A 1 83 ? -2.981 10.709 -3.762 1.00 92.56 83 ASP A N 1
ATOM 696 C CA . ASP A 1 83 ? -4.258 11.034 -4.368 1.00 92.56 83 ASP A CA 1
ATOM 697 C C . ASP A 1 83 ? -5.371 10.458 -3.503 1.00 92.56 83 ASP A C 1
ATOM 699 O O . ASP A 1 83 ? -5.404 9.258 -3.221 1.00 92.56 83 ASP A O 1
ATOM 703 N N . MET A 1 84 ? -6.314 11.308 -3.107 1.00 94.56 84 MET A N 1
ATOM 704 C CA . MET A 1 84 ? -7.532 10.905 -2.413 1.00 94.56 84 MET A CA 1
ATOM 705 C C . MET A 1 84 ? -8.758 11.264 -3.244 1.00 94.56 84 MET A C 1
ATOM 707 O O . MET A 1 84 ? -8.774 12.284 -3.933 1.00 94.56 84 MET A O 1
ATOM 711 N N . ASP A 1 85 ? -9.804 10.446 -3.164 1.00 94.12 85 ASP A N 1
ATOM 712 C CA . ASP A 1 85 ? -11.108 10.840 -3.688 1.00 94.12 85 ASP A CA 1
ATOM 713 C C . ASP A 1 85 ? -11.821 11.848 -2.770 1.00 94.12 85 ASP A C 1
ATOM 715 O O . ASP A 1 85 ? -11.353 12.206 -1.686 1.00 94.12 85 ASP A O 1
ATOM 719 N N . GLU A 1 86 ? -12.974 12.339 -3.226 1.00 94.38 86 GLU A N 1
ATOM 720 C CA . GLU A 1 86 ? -13.764 13.359 -2.526 1.00 94.38 86 GLU A CA 1
ATOM 721 C C . GLU A 1 86 ? -14.216 12.912 -1.126 1.00 94.38 86 GLU A C 1
ATOM 723 O O . GLU A 1 86 ? -14.503 13.750 -0.271 1.00 94.38 86 GLU A O 1
ATOM 728 N N . GLN A 1 87 ? -14.264 11.600 -0.877 1.00 94.81 87 GLN A N 1
ATOM 729 C CA . GLN A 1 87 ? -14.663 11.010 0.397 1.00 94.81 87 GLN A CA 1
ATOM 730 C C . GLN A 1 87 ? -13.467 10.751 1.330 1.00 94.81 87 GLN A C 1
ATOM 732 O O . GLN A 1 87 ? -13.675 10.420 2.497 1.00 94.81 87 GLN A O 1
ATOM 737 N N . GLY A 1 88 ? -12.231 10.951 0.859 1.00 94.88 88 GLY A N 1
ATOM 738 C CA . GLY A 1 88 ? -11.007 10.780 1.645 1.00 94.88 88 GLY A CA 1
ATOM 739 C C . GLY A 1 88 ? -10.383 9.387 1.555 1.00 94.88 88 GLY A C 1
ATOM 740 O O . GLY A 1 88 ? -9.496 9.074 2.349 1.00 94.88 88 GLY A O 1
ATOM 741 N N . TYR A 1 89 ? -10.810 8.547 0.608 1.00 97.44 89 TYR A N 1
ATOM 742 C CA . TYR A 1 89 ? -10.146 7.271 0.341 1.00 97.44 89 TYR A CA 1
ATOM 743 C C . TYR A 1 89 ? -8.932 7.488 -0.560 1.00 97.44 89 TYR A C 1
ATOM 745 O O . TYR A 1 89 ? -9.009 8.226 -1.538 1.00 97.44 89 TYR A O 1
ATOM 753 N N . ILE A 1 90 ? -7.819 6.826 -0.252 1.00 96.69 90 ILE A N 1
ATOM 754 C CA . ILE A 1 90 ? -6.576 6.939 -1.020 1.00 96.69 90 ILE A CA 1
ATOM 755 C C . ILE A 1 90 ? -6.711 6.128 -2.304 1.00 96.69 90 ILE A C 1
ATOM 757 O O . ILE A 1 90 ? -6.907 4.922 -2.265 1.00 96.69 90 ILE A O 1
ATOM 761 N N . ILE A 1 91 ? -6.592 6.775 -3.453 1.00 95.62 91 ILE A N 1
ATOM 762 C CA . ILE A 1 91 ? -6.714 6.146 -4.773 1.00 95.62 91 ILE A CA 1
ATOM 763 C C . ILE A 1 91 ? -5.362 5.983 -5.473 1.00 95.62 91 ILE A C 1
ATOM 765 O O . ILE A 1 91 ? -5.260 5.199 -6.422 1.00 95.62 91 ILE A O 1
ATOM 769 N N . GLY A 1 92 ? -4.332 6.665 -4.974 1.00 95.62 92 GLY A N 1
ATOM 770 C CA . GLY A 1 92 ? -2.967 6.526 -5.445 1.00 95.62 92 GLY A CA 1
ATOM 771 C C . GLY A 1 92 ? -1.935 6.979 -4.421 1.00 95.62 92 GLY A C 1
ATOM 772 O O . GLY A 1 92 ? -2.209 7.859 -3.607 1.00 95.62 92 GLY A O 1
ATOM 773 N N . ILE A 1 93 ? -0.768 6.341 -4.457 1.00 96.19 93 ILE A N 1
ATOM 774 C CA . ILE A 1 93 ? 0.344 6.591 -3.533 1.00 96.19 93 ILE A CA 1
ATOM 775 C C . ILE A 1 93 ? 1.570 6.953 -4.364 1.00 96.19 93 ILE A C 1
ATOM 777 O O . ILE A 1 93 ? 2.013 6.124 -5.164 1.00 96.19 93 ILE A O 1
ATOM 781 N N . GLU A 1 94 ? 2.121 8.148 -4.156 1.00 94.56 94 GLU A N 1
ATOM 782 C CA . GLU A 1 94 ? 3.443 8.528 -4.656 1.00 94.56 94 GLU A CA 1
ATOM 783 C C . GLU A 1 94 ? 4.482 8.238 -3.576 1.00 94.56 94 GLU A C 1
ATOM 785 O O . GLU A 1 94 ? 4.312 8.599 -2.411 1.00 94.56 94 GLU A O 1
ATOM 790 N N . LEU A 1 95 ? 5.563 7.565 -3.953 1.00 93.81 95 LEU A N 1
ATOM 791 C CA . LEU A 1 95 ? 6.540 7.058 -2.996 1.00 93.81 95 LEU A CA 1
ATOM 792 C C . LEU A 1 95 ? 7.936 7.008 -3.603 1.00 93.81 95 LEU A C 1
ATOM 794 O O . LEU A 1 95 ? 8.092 6.871 -4.821 1.00 93.81 95 LEU A O 1
ATOM 798 N N . ASN A 1 96 ? 8.959 7.079 -2.755 1.00 90.19 96 ASN A N 1
ATOM 799 C CA . ASN A 1 96 ? 10.325 6.853 -3.189 1.00 90.19 96 ASN A CA 1
ATOM 800 C C . ASN A 1 96 ? 10.532 5.350 -3.371 1.00 90.19 96 ASN A C 1
ATOM 802 O O . ASN A 1 96 ? 10.707 4.585 -2.420 1.00 90.19 96 ASN A O 1
ATOM 806 N N . LEU A 1 97 ? 10.477 4.919 -4.625 1.00 91.75 97 LEU A N 1
ATOM 807 C CA . LEU A 1 97 ? 10.617 3.525 -5.003 1.00 91.75 97 LEU A CA 1
ATOM 808 C C . LEU A 1 97 ? 11.709 3.415 -6.052 1.00 91.75 97 LEU A C 1
ATOM 810 O O . LEU A 1 97 ? 11.448 3.518 -7.250 1.00 91.75 97 LEU A O 1
ATOM 814 N N . ASN A 1 98 ? 12.932 3.200 -5.577 1.00 91.25 98 ASN A N 1
ATOM 815 C CA . ASN A 1 98 ? 14.055 2.966 -6.468 1.00 91.25 98 ASN A CA 1
ATOM 816 C C . ASN A 1 98 ? 13.940 1.624 -7.194 1.00 91.25 98 ASN A C 1
ATOM 818 O O . ASN A 1 98 ? 13.271 0.691 -6.734 1.00 91.25 98 ASN A O 1
ATOM 822 N N . HIS A 1 99 ? 14.617 1.528 -8.336 1.00 93.12 99 HIS A N 1
ATOM 823 C CA . HIS A 1 99 ? 14.481 0.367 -9.213 1.00 93.12 99 HIS A CA 1
ATOM 824 C C . HIS A 1 99 ? 14.926 -0.958 -8.563 1.00 93.12 99 HIS A C 1
ATOM 826 O O . HIS A 1 99 ? 14.265 -1.978 -8.756 1.00 93.12 99 HIS A O 1
ATOM 832 N N . GLU A 1 100 ? 15.986 -0.959 -7.744 1.00 94.75 100 GLU A N 1
ATOM 833 C CA . GLU A 1 100 ? 16.505 -2.162 -7.081 1.00 94.75 100 GLU A CA 1
ATOM 834 C C . GLU A 1 100 ? 15.494 -2.674 -6.059 1.00 94.75 100 GLU A C 1
ATOM 836 O O . GLU A 1 100 ? 15.162 -3.860 -6.041 1.00 94.75 100 GLU A O 1
ATOM 841 N N . ARG A 1 101 ? 14.950 -1.760 -5.252 1.00 95.50 101 ARG A N 1
ATOM 842 C CA . ARG A 1 101 ? 13.918 -2.050 -4.264 1.00 95.50 101 ARG A CA 1
ATOM 843 C C . ARG A 1 101 ? 12.630 -2.511 -4.928 1.00 95.50 101 ARG A C 1
ATOM 845 O O . ARG A 1 101 ? 12.011 -3.443 -4.430 1.00 95.50 101 ARG A O 1
ATOM 852 N N . PHE A 1 102 ? 12.228 -1.912 -6.046 1.00 96.88 102 PHE A N 1
ATOM 853 C CA . PHE A 1 102 ? 11.031 -2.351 -6.759 1.00 96.88 102 PHE A CA 1
ATOM 854 C C . PHE A 1 102 ? 11.161 -3.791 -7.259 1.00 96.88 102 PHE A C 1
ATOM 856 O O . PHE A 1 102 ? 10.279 -4.614 -7.017 1.00 96.88 102 PHE A O 1
ATOM 863 N N . ILE A 1 103 ? 12.289 -4.109 -7.901 1.00 97.12 103 ILE A N 1
ATOM 864 C CA . ILE A 1 103 ? 12.599 -5.462 -8.378 1.00 97.12 103 ILE A CA 1
ATOM 865 C C . ILE A 1 103 ? 12.628 -6.447 -7.204 1.00 97.12 103 ILE A C 1
ATOM 867 O O . ILE A 1 103 ? 12.083 -7.547 -7.303 1.00 97.12 103 ILE A O 1
ATOM 871 N N . GLU A 1 104 ? 13.256 -6.063 -6.096 1.00 97.56 104 GLU A N 1
ATOM 872 C CA . GLU A 1 104 ? 13.371 -6.896 -4.902 1.00 97.56 104 GLU A CA 1
ATOM 873 C C . GLU A 1 104 ? 12.008 -7.175 -4.253 1.00 97.56 104 GLU A C 1
ATOM 875 O O . GLU A 1 104 ? 11.722 -8.332 -3.938 1.00 97.56 104 GLU A O 1
ATOM 880 N N . LEU A 1 105 ? 11.139 -6.169 -4.132 1.00 97.69 105 LEU A N 1
ATOM 881 C CA . LEU A 1 105 ? 9.778 -6.338 -3.624 1.00 97.69 105 LEU A CA 1
ATOM 882 C C . LEU A 1 105 ? 8.980 -7.321 -4.488 1.00 97.69 105 LEU A C 1
ATOM 884 O O . LEU A 1 105 ? 8.314 -8.201 -3.951 1.00 97.69 105 LEU A O 1
ATOM 888 N N . ILE A 1 106 ? 9.074 -7.219 -5.817 1.00 97.25 106 ILE A N 1
ATOM 889 C CA . ILE A 1 106 ? 8.369 -8.134 -6.727 1.00 97.25 106 ILE A CA 1
ATOM 890 C C . ILE A 1 106 ? 8.899 -9.565 -6.583 1.00 97.25 106 ILE A C 1
ATOM 892 O O . ILE A 1 106 ? 8.117 -10.491 -6.383 1.00 97.25 106 ILE A O 1
ATOM 896 N N . LYS A 1 107 ? 10.224 -9.761 -6.631 1.00 96.75 107 LYS A N 1
ATOM 897 C CA . LYS A 1 107 ? 10.843 -11.102 -6.580 1.00 96.75 107 LYS A CA 1
ATOM 898 C C . LYS A 1 107 ? 10.542 -11.882 -5.305 1.00 96.75 107 LYS A C 1
ATOM 900 O O . LYS A 1 107 ? 10.583 -13.108 -5.322 1.00 96.75 107 LYS A O 1
ATOM 905 N N . ASN A 1 108 ? 10.269 -11.176 -4.215 1.00 96.62 108 ASN A N 1
ATOM 906 C CA . ASN A 1 108 ? 9.930 -11.755 -2.918 1.00 96.62 108 ASN A CA 1
ATOM 907 C C . ASN A 1 108 ? 8.415 -11.754 -2.647 1.00 96.62 108 ASN A C 1
ATOM 909 O O . ASN A 1 108 ? 7.990 -12.009 -1.520 1.00 96.62 108 ASN A O 1
ATOM 913 N N . GLU A 1 109 ? 7.598 -11.461 -3.664 1.00 95.94 109 GLU A N 1
ATOM 914 C CA . GLU A 1 109 ? 6.141 -11.355 -3.569 1.00 95.94 109 GLU A CA 1
ATOM 915 C C . GLU A 1 109 ? 5.677 -10.378 -2.476 1.00 95.94 109 GLU A C 1
ATOM 917 O O . GLU A 1 109 ? 4.670 -10.607 -1.819 1.00 95.94 109 GLU A O 1
ATOM 922 N N . ALA A 1 110 ? 6.393 -9.286 -2.219 1.00 97.56 110 ALA A N 1
ATOM 923 C CA . ALA A 1 110 ? 6.046 -8.367 -1.135 1.00 97.56 110 ALA A CA 1
ATOM 924 C C . ALA A 1 110 ? 4.663 -7.718 -1.323 1.00 97.56 110 ALA A C 1
ATOM 926 O O . ALA A 1 110 ? 4.009 -7.372 -0.343 1.00 97.56 110 ALA A O 1
ATOM 927 N N . PHE A 1 111 ? 4.192 -7.584 -2.567 1.00 97.62 111 PHE A N 1
ATOM 928 C CA . PHE A 1 111 ? 2.830 -7.159 -2.884 1.00 97.62 111 PHE A CA 1
ATOM 929 C C . PHE A 1 111 ? 1.882 -8.362 -2.856 1.00 97.62 111 PHE A C 1
ATOM 931 O O . PHE A 1 111 ? 1.910 -9.189 -3.763 1.00 97.62 111 PHE A O 1
ATOM 938 N N . LYS A 1 112 ? 1.019 -8.458 -1.840 1.00 97.31 112 LYS A N 1
ATOM 939 C CA . LYS A 1 112 ? 0.035 -9.541 -1.677 1.00 97.31 112 LYS A CA 1
ATOM 940 C C . LYS A 1 112 ? -1.323 -8.963 -1.344 1.00 97.31 112 LYS A C 1
ATOM 942 O O . LYS A 1 112 ? -1.406 -8.021 -0.559 1.00 97.31 112 LYS A O 1
ATOM 947 N N . LEU A 1 113 ? -2.378 -9.573 -1.877 1.00 98.31 113 LEU A N 1
ATOM 948 C CA . LEU A 1 113 ? -3.733 -9.347 -1.399 1.00 98.31 113 LEU A CA 1
ATOM 949 C C . LEU A 1 113 ? -4.104 -10.466 -0.425 1.00 98.31 113 LEU A C 1
ATOM 951 O O . LEU A 1 113 ? -4.023 -11.650 -0.749 1.00 98.31 113 LEU A O 1
ATOM 955 N N . ILE A 1 114 ? -4.525 -10.098 0.776 1.00 98.62 114 ILE A N 1
ATOM 956 C CA . ILE A 1 114 ? -4.820 -11.036 1.850 1.00 98.62 114 ILE A CA 1
ATOM 957 C C . ILE A 1 114 ? -6.249 -10.817 2.321 1.00 98.62 114 ILE A C 1
ATOM 959 O O . ILE A 1 114 ? -6.595 -9.777 2.878 1.00 98.62 114 ILE A O 1
ATOM 963 N N . LYS A 1 115 ? -7.095 -11.816 2.099 1.00 98.56 115 LYS A N 1
ATOM 964 C CA . LYS A 1 115 ? -8.442 -11.874 2.650 1.00 98.56 115 LYS A CA 1
ATOM 965 C C . LYS A 1 115 ? -8.381 -12.299 4.113 1.00 98.56 115 LYS A C 1
ATOM 967 O O . LYS A 1 115 ? -7.802 -13.338 4.431 1.00 98.56 115 LYS A O 1
ATOM 972 N N . THR A 1 116 ? -9.034 -11.544 4.988 1.00 98.19 116 THR A N 1
ATOM 973 C CA . THR A 1 116 ? -9.115 -11.856 6.419 1.00 98.19 116 THR A CA 1
ATOM 974 C C . THR A 1 116 ? -10.466 -11.451 7.016 1.00 98.19 116 THR A C 1
ATOM 976 O O . THR A 1 116 ? -11.273 -10.782 6.365 1.00 98.19 116 THR A O 1
ATOM 979 N N . VAL A 1 117 ? -10.729 -11.870 8.256 1.00 98.19 117 VAL A N 1
ATOM 980 C CA . VAL A 1 117 ? -11.879 -11.418 9.051 1.00 98.19 117 VAL A CA 1
ATOM 981 C C . VAL A 1 117 ? -11.347 -10.679 10.263 1.00 98.19 117 VAL A C 1
ATOM 983 O O . VAL A 1 117 ? -10.667 -11.264 11.098 1.00 98.19 117 VAL A O 1
ATOM 986 N N . TRP A 1 118 ? -11.678 -9.399 10.375 1.00 97.81 118 TRP A N 1
ATOM 987 C CA . TRP A 1 118 ? -11.191 -8.536 11.439 1.00 97.81 118 TRP A CA 1
ATOM 988 C C . TRP A 1 118 ? -12.334 -7.661 11.955 1.00 97.81 118 TRP A C 1
ATOM 990 O O . TRP A 1 118 ? -13.158 -7.184 11.178 1.00 97.81 118 TRP A O 1
ATOM 1000 N N . ARG A 1 119 ? -12.452 -7.524 13.282 1.00 94.56 119 ARG A N 1
ATOM 1001 C CA . ARG A 1 119 ? -13.576 -6.828 13.947 1.00 94.56 119 ARG A CA 1
ATOM 1002 C C . ARG A 1 119 ? -14.965 -7.273 13.446 1.00 94.56 119 ARG A C 1
ATOM 1004 O O . ARG A 1 119 ? -15.863 -6.458 13.272 1.00 94.56 119 ARG A O 1
ATOM 1011 N N . ASN A 1 120 ? -15.140 -8.582 13.240 1.00 94.69 120 ASN A N 1
ATOM 1012 C CA . ASN A 1 120 ? -16.362 -9.226 12.727 1.00 94.69 120 ASN A CA 1
ATOM 1013 C C . ASN A 1 120 ? -16.770 -8.856 11.289 1.00 94.69 120 ASN A C 1
ATOM 1015 O O . ASN A 1 120 ? -17.864 -9.224 10.867 1.00 94.69 120 ASN A O 1
ATOM 1019 N N . ASN A 1 121 ? -15.899 -8.197 10.523 1.00 96.50 121 ASN A N 1
ATOM 1020 C CA . ASN A 1 121 ? -16.123 -7.888 9.113 1.00 96.50 121 ASN A CA 1
ATOM 1021 C C . ASN A 1 121 ? -15.050 -8.547 8.241 1.00 96.50 121 ASN A C 1
ATOM 1023 O O . ASN A 1 121 ? -13.932 -8.810 8.685 1.00 96.50 121 ASN A O 1
ATOM 1027 N N . GLN A 1 122 ? -15.393 -8.821 6.985 1.00 97.75 122 GLN A N 1
ATOM 1028 C CA . GLN A 1 122 ? -14.420 -9.266 5.994 1.00 97.75 122 GLN A CA 1
ATOM 1029 C C . GLN A 1 122 ? -13.627 -8.057 5.490 1.00 97.75 122 GLN A C 1
ATOM 1031 O O . GLN A 1 122 ? -14.224 -7.062 5.086 1.00 97.75 122 GLN A O 1
ATOM 1036 N N . TYR A 1 123 ? -12.303 -8.177 5.467 1.00 98.44 123 TYR A N 1
ATOM 1037 C CA . TYR A 1 123 ? -11.403 -7.175 4.905 1.00 98.44 123 TYR A CA 1
ATOM 1038 C C . TYR A 1 123 ? -10.437 -7.815 3.904 1.00 98.44 123 TYR A C 1
ATOM 1040 O O . TYR A 1 123 ? -10.090 -8.997 4.000 1.00 98.44 123 TYR A O 1
ATOM 1048 N N . HIS A 1 124 ? -9.967 -6.993 2.975 1.00 98.31 124 HIS A N 1
ATOM 1049 C CA . 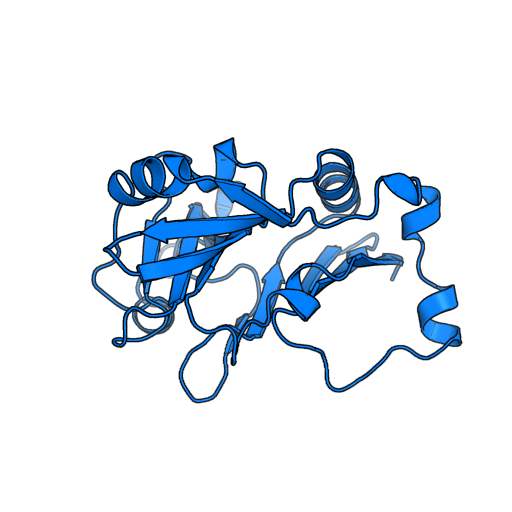HIS A 1 124 ? -8.835 -7.249 2.104 1.00 98.31 124 HIS A CA 1
ATOM 1050 C C . HIS A 1 124 ? -7.669 -6.357 2.533 1.00 98.31 124 HIS A C 1
ATOM 1052 O O . HIS A 1 124 ? -7.813 -5.137 2.595 1.00 98.31 124 HIS A O 1
ATOM 1058 N N . LEU A 1 125 ? -6.525 -6.960 2.845 1.00 98.56 125 LEU A N 1
ATOM 1059 C CA . LEU A 1 125 ? -5.275 -6.268 3.135 1.00 98.56 125 LEU A CA 1
ATOM 1060 C C . LEU A 1 125 ? -4.355 -6.391 1.921 1.00 98.56 125 LEU A C 1
ATOM 1062 O O . LEU A 1 125 ? -4.004 -7.502 1.540 1.00 98.56 125 LEU A O 1
ATOM 1066 N N . ILE A 1 126 ? -3.962 -5.270 1.322 1.00 98.25 126 ILE A N 1
ATOM 1067 C CA . ILE A 1 126 ? -2.919 -5.211 0.294 1.00 98.25 126 ILE A CA 1
ATOM 1068 C C . ILE A 1 126 ? -1.612 -4.741 0.937 1.00 98.25 126 ILE A C 1
ATOM 1070 O O . ILE A 1 126 ? -1.582 -3.698 1.592 1.00 98.25 126 ILE A O 1
ATOM 1074 N N . THR A 1 127 ? -0.538 -5.514 0.788 1.00 98.50 127 THR A N 1
ATOM 1075 C CA . THR A 1 127 ? 0.794 -5.157 1.297 1.00 98.50 127 THR A CA 1
ATOM 1076 C C . THR A 1 127 ? 1.593 -4.364 0.263 1.00 98.50 127 THR A C 1
ATOM 1078 O O . THR A 1 127 ? 1.496 -4.613 -0.938 1.00 98.50 127 THR A O 1
ATOM 1081 N N . PHE A 1 128 ? 2.404 -3.416 0.735 1.00 97.81 128 PHE A N 1
ATOM 1082 C CA . PHE A 1 128 ? 3.337 -2.614 -0.074 1.00 97.81 128 PHE A CA 1
ATOM 1083 C C . PHE A 1 128 ? 4.803 -2.806 0.348 1.00 97.81 128 PHE A C 1
ATOM 1085 O O . PHE A 1 128 ? 5.703 -2.143 -0.158 1.00 97.81 128 PHE A O 1
ATOM 1092 N N . ASP A 1 129 ? 5.040 -3.703 1.302 1.00 98.19 129 ASP A N 1
ATOM 1093 C CA . ASP A 1 129 ? 6.343 -4.071 1.846 1.00 98.19 129 ASP A CA 1
ATOM 1094 C C . ASP A 1 129 ? 6.261 -5.533 2.316 1.00 98.19 129 ASP A C 1
ATOM 1096 O O . ASP A 1 129 ? 5.176 -6.119 2.373 1.00 98.19 129 ASP A O 1
ATOM 1100 N N . HIS A 1 130 ? 7.394 -6.119 2.690 1.00 98.12 130 HIS A N 1
ATOM 1101 C CA . HIS A 1 130 ? 7.444 -7.450 3.292 1.00 98.12 130 HIS A CA 1
ATOM 1102 C C . HIS A 1 130 ? 6.586 -7.514 4.556 1.00 98.12 130 HIS A C 1
ATOM 1104 O O . HIS A 1 130 ? 6.518 -6.545 5.318 1.00 98.12 130 HIS A O 1
ATOM 1110 N N . LEU A 1 131 ? 5.942 -8.655 4.811 1.00 96.94 131 LEU A N 1
ATOM 1111 C CA . LEU A 1 131 ? 4.977 -8.810 5.909 1.00 96.94 131 LEU A CA 1
ATOM 1112 C C . LEU A 1 131 ? 5.562 -8.427 7.278 1.00 96.94 131 LEU A C 1
ATOM 1114 O O . LEU A 1 131 ? 4.885 -7.787 8.085 1.00 96.94 131 LEU A O 1
ATOM 1118 N N . GLU A 1 132 ? 6.829 -8.748 7.533 1.00 96.88 132 GLU A N 1
ATOM 1119 C CA . GLU A 1 132 ? 7.540 -8.370 8.756 1.00 96.88 132 GLU A CA 1
ATOM 1120 C C . GLU A 1 132 ? 7.706 -6.853 8.921 1.00 96.88 132 GLU A C 1
ATOM 1122 O O . GLU A 1 132 ? 7.729 -6.355 10.048 1.00 96.88 132 GLU A O 1
ATOM 1127 N N . ASN A 1 133 ? 7.775 -6.107 7.815 1.00 98.00 133 ASN A N 1
ATOM 1128 C CA . ASN A 1 133 ? 7.816 -4.647 7.816 1.00 98.00 133 ASN A CA 1
ATOM 1129 C C . ASN A 1 133 ? 6.415 -4.041 7.914 1.00 98.00 133 ASN A C 1
ATOM 1131 O O . ASN A 1 133 ? 6.274 -2.962 8.488 1.00 98.00 133 ASN A O 1
ATOM 1135 N N . VAL A 1 134 ? 5.388 -4.727 7.402 1.00 98.44 134 VAL A N 1
ATOM 1136 C CA . VAL A 1 134 ? 3.980 -4.318 7.524 1.00 98.44 134 VAL A CA 1
ATOM 1137 C C . VAL A 1 134 ? 3.520 -4.362 8.977 1.00 98.44 134 VAL A C 1
ATOM 1139 O O . VAL A 1 134 ? 3.014 -3.366 9.493 1.00 98.44 134 VAL A O 1
ATOM 1142 N N . PHE A 1 135 ? 3.768 -5.473 9.669 1.00 97.88 135 PHE A N 1
ATOM 1143 C CA . PHE A 1 135 ? 3.360 -5.671 11.066 1.00 97.88 135 PHE A CA 1
ATOM 1144 C C . PHE A 1 135 ? 4.439 -5.287 12.081 1.00 97.88 135 PHE A C 1
ATOM 1146 O O . PHE A 1 135 ? 4.392 -5.697 13.244 1.00 97.88 135 PHE A O 1
ATOM 1153 N N . LYS A 1 136 ? 5.430 -4.501 11.655 1.00 97.62 136 LYS A N 1
ATOM 1154 C CA . LYS A 1 136 ? 6.507 -4.045 12.525 1.00 97.62 136 LYS A CA 1
ATOM 1155 C C . LYS A 1 136 ? 5.950 -3.231 13.692 1.00 97.62 136 LYS A C 1
ATOM 1157 O O . LYS A 1 136 ? 5.121 -2.338 13.516 1.00 97.62 136 LYS A O 1
ATOM 1162 N N . GLN A 1 137 ? 6.453 -3.507 14.894 1.00 96.25 137 GLN A N 1
ATOM 1163 C CA . GLN A 1 137 ? 6.097 -2.733 16.078 1.00 96.25 137 GLN A CA 1
ATOM 1164 C C . GLN A 1 137 ? 6.429 -1.247 15.871 1.00 96.25 137 GLN A C 1
ATOM 1166 O O . GLN A 1 137 ? 7.531 -0.903 15.444 1.00 96.25 137 GLN A O 1
ATOM 1171 N N . GLY A 1 138 ? 5.476 -0.379 16.208 1.00 96.25 138 GLY A N 1
ATOM 1172 C CA . GLY A 1 138 ? 5.581 1.068 16.020 1.00 96.25 138 GLY A CA 1
ATOM 1173 C C . GLY A 1 138 ? 4.908 1.580 14.746 1.00 96.25 138 GLY A C 1
ATOM 1174 O O . GLY A 1 138 ? 4.660 2.778 14.660 1.00 96.25 138 GLY A O 1
ATOM 1175 N N . ASN A 1 139 ? 4.550 0.702 13.801 1.00 98.62 139 ASN A N 1
ATOM 1176 C CA . ASN A 1 139 ? 3.636 1.080 12.727 1.00 98.62 139 ASN A CA 1
ATOM 1177 C C . ASN A 1 139 ? 2.247 1.390 13.303 1.00 98.62 139 ASN A C 1
ATOM 1179 O O . ASN A 1 139 ? 1.805 0.776 14.281 1.00 98.62 139 ASN A O 1
ATOM 1183 N N . ILE A 1 140 ? 1.562 2.336 12.669 1.00 98.56 140 ILE A N 1
ATOM 1184 C CA . ILE A 1 140 ? 0.286 2.881 13.130 1.00 98.56 140 ILE A CA 1
ATOM 1185 C C . ILE A 1 140 ? -0.783 2.578 12.084 1.00 98.56 140 ILE A C 1
ATOM 1187 O O . ILE A 1 140 ? -0.557 2.751 10.886 1.00 98.56 140 ILE A O 1
ATOM 1191 N N . ILE A 1 141 ? -1.953 2.147 12.545 1.00 98.75 141 ILE A N 1
ATOM 1192 C CA . ILE A 1 141 ? -3.147 2.009 11.718 1.00 98.75 141 ILE A CA 1
ATOM 1193 C C . ILE A 1 141 ? -3.937 3.314 11.785 1.00 98.75 141 ILE A C 1
ATOM 1195 O O . ILE A 1 141 ? -4.380 3.725 12.860 1.00 98.75 141 ILE A O 1
ATOM 1199 N N . TYR A 1 142 ? -4.152 3.936 10.631 1.00 98.62 142 TYR A N 1
ATOM 1200 C CA . TYR A 1 142 ? -5.040 5.083 10.474 1.00 98.62 142 TYR A CA 1
ATOM 1201 C C . TYR A 1 142 ? -6.317 4.662 9.769 1.00 98.62 142 TYR A C 1
ATOM 1203 O O . TYR A 1 142 ? -6.268 4.009 8.728 1.00 98.62 142 TYR A O 1
ATOM 1211 N N . LYS A 1 143 ? -7.465 5.096 10.287 1.00 98.38 143 LYS A N 1
ATOM 1212 C CA . LYS A 1 143 ? -8.713 5.078 9.518 1.00 98.38 143 LYS A CA 1
ATOM 1213 C C . LYS A 1 143 ? -8.625 6.098 8.378 1.00 98.38 143 LYS A C 1
ATOM 1215 O O . LYS A 1 143 ? -8.087 7.193 8.563 1.00 98.38 143 LYS A O 1
ATOM 1220 N N . LEU A 1 144 ? -9.142 5.752 7.201 1.00 98.19 144 LEU A N 1
ATOM 1221 C CA . LEU A 1 144 ? -9.235 6.705 6.087 1.00 98.19 144 LEU A CA 1
ATOM 1222 C C . LEU A 1 144 ? -10.417 7.656 6.275 1.00 98.19 144 LEU A C 1
ATOM 1224 O O . LEU A 1 144 ? -10.294 8.859 6.058 1.00 98.19 144 LEU A O 1
ATOM 1228 N N . THR A 1 145 ? -11.537 7.122 6.756 1.00 97.38 145 THR A N 1
ATOM 1229 C CA . THR A 1 145 ? -12.761 7.871 7.042 1.00 97.38 145 THR A CA 1
ATOM 1230 C C . THR A 1 145 ? -13.320 7.470 8.405 1.00 97.38 145 THR A C 1
ATOM 1232 O O . THR A 1 145 ? -12.922 6.456 8.983 1.00 97.38 145 THR A O 1
ATOM 1235 N N . ASP A 1 146 ? -14.285 8.231 8.917 1.00 96.75 146 ASP A N 1
ATOM 1236 C CA . ASP A 1 146 ? -14.990 7.886 10.158 1.00 96.75 146 ASP A CA 1
ATOM 1237 C C . ASP A 1 146 ? -15.915 6.663 10.031 1.00 96.75 146 ASP A C 1
ATOM 1239 O O . ASP A 1 146 ? -16.472 6.220 11.031 1.00 96.75 146 ASP A O 1
ATOM 1243 N N . GLN A 1 147 ? -16.074 6.095 8.828 1.00 96.44 147 GLN A N 1
ATOM 1244 C CA . GLN A 1 147 ? -16.858 4.873 8.623 1.00 96.44 147 GLN A CA 1
ATOM 1245 C C . GLN A 1 147 ? -16.116 3.608 9.076 1.00 96.44 147 GLN A C 1
ATOM 1247 O O . GLN A 1 147 ? -16.750 2.568 9.223 1.00 96.44 147 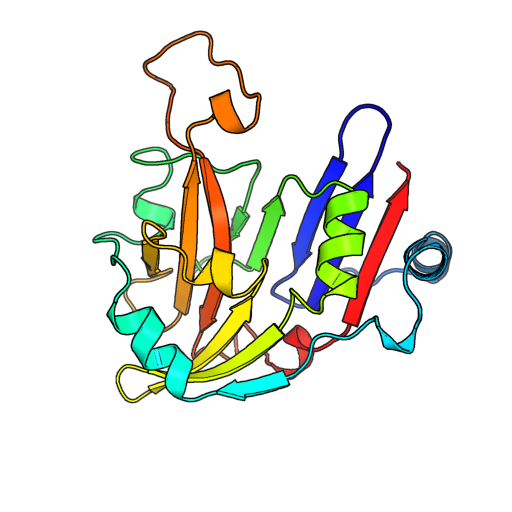GLN A O 1
ATOM 1252 N N . GLU A 1 148 ? -14.794 3.681 9.293 1.00 96.31 148 GLU A N 1
ATOM 1253 C CA . GLU A 1 148 ? -13.960 2.538 9.708 1.00 96.31 148 GLU A CA 1
ATOM 1254 C C . GLU A 1 148 ? -14.064 1.317 8.763 1.00 96.31 148 GLU A C 1
ATOM 1256 O O . GLU A 1 148 ? -13.910 0.155 9.149 1.00 96.31 148 GLU A O 1
ATOM 1261 N N . ASP A 1 149 ? -14.303 1.586 7.482 1.00 97.56 149 ASP A N 1
ATOM 1262 C CA . ASP A 1 149 ? -14.431 0.597 6.410 1.00 97.56 149 ASP A CA 1
ATOM 1263 C C . ASP A 1 149 ? -13.151 0.457 5.566 1.00 97.56 149 ASP A C 1
ATOM 1265 O O . ASP A 1 149 ? -13.003 -0.494 4.791 1.00 97.56 149 ASP A O 1
ATOM 1269 N N . ALA A 1 150 ? -12.198 1.375 5.739 1.00 98.25 150 ALA A N 1
ATOM 1270 C CA . ALA A 1 150 ? -10.870 1.318 5.153 1.00 98.25 150 ALA A CA 1
ATOM 1271 C C . ALA A 1 150 ? -9.819 1.990 6.050 1.00 98.25 150 ALA A C 1
ATOM 1273 O O . ALA A 1 150 ? -10.074 3.012 6.696 1.00 98.25 150 ALA A O 1
ATOM 1274 N N . PHE A 1 151 ? -8.616 1.424 6.052 1.00 98.69 151 PHE A N 1
ATOM 1275 C CA . PHE A 1 151 ? -7.496 1.830 6.889 1.00 98.69 151 PHE A CA 1
ATOM 1276 C C . PHE A 1 151 ? -6.186 1.737 6.120 1.00 98.69 151 PHE A C 1
ATOM 1278 O O . PHE A 1 151 ? -6.061 0.942 5.193 1.00 98.69 151 PHE A O 1
ATOM 1285 N N . VAL A 1 152 ? -5.176 2.474 6.562 1.00 98.50 152 VAL A N 1
ATOM 1286 C CA . VAL A 1 152 ? -3.796 2.316 6.095 1.00 98.50 152 VAL A CA 1
ATOM 1287 C C . VAL A 1 152 ? -2.857 2.056 7.253 1.00 98.50 152 VAL A C 1
ATOM 1289 O O . VAL A 1 152 ? -3.019 2.609 8.341 1.00 98.50 152 VAL A O 1
ATOM 1292 N N . ILE A 1 153 ? -1.874 1.197 7.005 1.00 98.75 153 ILE A N 1
ATOM 1293 C CA . ILE A 1 153 ? -0.761 0.952 7.911 1.00 98.75 153 ILE A CA 1
ATOM 1294 C C . ILE A 1 153 ? 0.394 1.825 7.455 1.00 98.75 153 ILE A C 1
ATOM 1296 O O . ILE A 1 153 ? 0.862 1.685 6.322 1.00 98.75 153 ILE A O 1
ATOM 1300 N N . VAL A 1 154 ? 0.867 2.690 8.345 1.00 98.25 154 VAL A N 1
ATOM 1301 C CA . VAL A 1 154 ? 1.968 3.606 8.053 1.00 98.25 154 VAL A CA 1
ATOM 1302 C C . VAL A 1 154 ? 3.100 3.435 9.048 1.00 98.25 154 VAL A C 1
ATOM 1304 O O . VAL A 1 154 ? 2.891 3.205 10.243 1.00 98.25 154 VAL A O 1
ATOM 1307 N N . GLN A 1 155 ? 4.316 3.572 8.542 1.00 98.12 155 GLN A N 1
ATOM 1308 C CA . GLN A 1 155 ? 5.510 3.733 9.351 1.00 98.12 155 GLN A CA 1
ATOM 1309 C C . GLN A 1 155 ? 5.878 5.215 9.360 1.00 98.12 155 GLN A C 1
ATOM 1311 O O . GLN A 1 155 ? 6.121 5.784 8.301 1.00 98.12 155 GLN A O 1
ATOM 1316 N N . LEU A 1 156 ? 5.959 5.824 10.542 1.00 97.12 156 LEU A N 1
ATOM 1317 C CA . LEU A 1 156 ? 6.478 7.183 10.688 1.00 97.12 156 LEU A CA 1
ATOM 1318 C C . LEU A 1 156 ? 8.003 7.134 10.825 1.00 97.12 156 LEU A C 1
ATOM 1320 O O . LEU A 1 156 ? 8.534 6.421 11.685 1.00 97.12 156 LEU A O 1
ATOM 1324 N N . VAL A 1 157 ? 8.711 7.853 9.958 1.00 95.75 157 VAL A N 1
ATOM 1325 C CA . VAL A 1 157 ? 10.177 7.849 9.902 1.00 95.75 157 VAL A CA 1
ATOM 1326 C C . VAL A 1 157 ? 10.710 9.272 9.932 1.00 95.75 157 VAL A C 1
ATOM 1328 O O . VAL A 1 157 ? 10.290 10.112 9.150 1.00 95.75 157 VAL A O 1
ATOM 1331 N N . GLU A 1 158 ? 11.675 9.525 10.816 1.00 93.12 158 GLU A N 1
ATOM 1332 C CA . GLU A 1 158 ? 12.391 10.805 10.852 1.00 93.12 158 GLU A CA 1
ATOM 1333 C C . GLU A 1 158 ? 12.991 11.133 9.475 1.00 93.12 158 GLU A C 1
ATOM 1335 O O . GLU A 1 158 ? 13.682 10.269 8.913 1.00 93.12 158 GLU A O 1
ATOM 1340 N N . PRO A 1 159 ? 12.783 12.344 8.931 1.00 91.25 159 PRO A N 1
ATOM 1341 C CA . PRO A 1 159 ? 13.169 12.638 7.557 1.00 91.25 159 PRO A CA 1
ATOM 1342 C C . PRO A 1 159 ? 14.670 12.482 7.278 1.00 91.25 159 PRO A C 1
ATOM 1344 O O . PRO A 1 159 ? 15.059 12.088 6.178 1.00 91.25 159 PRO A O 1
ATOM 1347 N N . GLU A 1 160 ? 15.534 12.693 8.274 1.00 89.50 160 GLU A N 1
ATOM 1348 C CA . GLU A 1 160 ? 16.986 12.533 8.131 1.00 89.50 160 GLU A CA 1
ATOM 1349 C C . GLU A 1 160 ? 17.385 11.085 7.823 1.00 89.50 160 GLU A C 1
ATOM 1351 O O . GLU A 1 160 ? 18.382 10.845 7.142 1.00 89.50 160 GLU A O 1
ATOM 1356 N N . LYS A 1 161 ? 16.598 10.101 8.283 1.00 90.62 161 LYS A N 1
ATOM 1357 C CA . LYS A 1 161 ? 16.822 8.681 7.956 1.00 90.62 161 LYS A CA 1
ATOM 1358 C C . LYS A 1 161 ? 16.505 8.362 6.498 1.00 90.62 161 LYS A C 1
ATOM 1360 O O . LYS A 1 161 ? 16.946 7.329 6.003 1.00 90.62 161 LYS A O 1
ATOM 1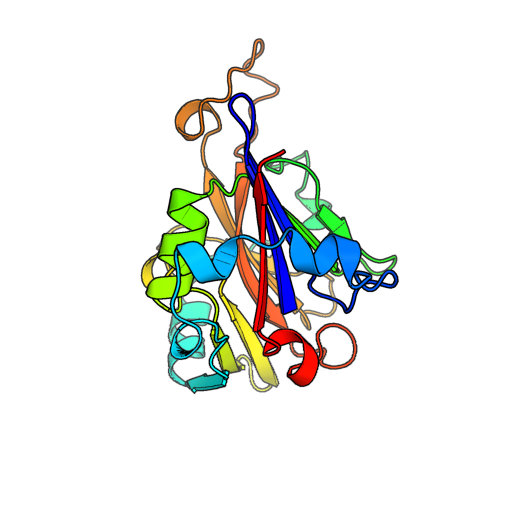365 N N . LEU A 1 162 ? 15.751 9.234 5.838 1.00 88.12 162 LEU A N 1
ATOM 1366 C CA . LEU A 1 162 ? 15.397 9.155 4.424 1.00 88.12 162 LEU A CA 1
ATOM 1367 C C . LEU A 1 162 ? 16.267 10.090 3.567 1.00 88.12 162 LEU A C 1
ATOM 1369 O O . LEU A 1 162 ? 16.094 10.155 2.356 1.00 88.12 162 LEU A O 1
ATOM 1373 N N . GLY A 1 163 ? 17.221 10.798 4.183 1.00 87.06 163 GLY A N 1
ATOM 1374 C CA . GLY A 1 163 ? 18.119 11.723 3.496 1.00 87.06 163 GLY A CA 1
ATOM 1375 C C . GLY A 1 163 ? 17.545 13.124 3.268 1.00 87.06 163 GLY A C 1
ATOM 1376 O O . GLY A 1 163 ? 18.223 13.944 2.649 1.00 87.06 163 GLY A O 1
ATOM 1377 N N . TYR A 1 164 ? 16.352 13.437 3.786 1.00 83.88 164 TYR A N 1
ATOM 1378 C CA . TYR A 1 164 ? 15.807 14.793 3.721 1.00 83.88 164 TYR A CA 1
ATOM 1379 C C . TYR A 1 164 ? 16.551 15.729 4.680 1.00 83.88 164 TYR A C 1
ATOM 1381 O O . TYR A 1 164 ? 16.907 15.360 5.802 1.00 83.88 164 TYR A O 1
ATOM 1389 N N . GLN A 1 165 ? 16.776 16.966 4.237 1.00 79.75 165 GLN A N 1
ATOM 1390 C CA . GLN A 1 165 ? 17.420 18.009 5.031 1.00 79.75 165 GLN A CA 1
ATOM 1391 C C . GLN A 1 165 ? 16.490 19.212 5.147 1.00 79.75 165 GLN A C 1
ATOM 1393 O O . GLN A 1 165 ? 16.216 19.889 4.160 1.00 79.75 165 GLN A O 1
ATOM 1398 N N . TYR A 1 166 ? 16.039 19.493 6.368 1.00 75.06 166 TYR A N 1
ATOM 1399 C CA . TYR A 1 166 ? 15.195 20.647 6.668 1.00 75.06 166 TYR A CA 1
ATOM 1400 C C . TYR A 1 166 ? 16.030 21.777 7.263 1.00 75.06 166 TYR A C 1
ATOM 1402 O O . TYR A 1 166 ? 16.813 21.562 8.200 1.00 75.06 166 TYR A O 1
ATOM 1410 N N . SER A 1 167 ? 15.836 22.988 6.735 1.00 73.69 167 SER A N 1
ATOM 1411 C CA . SER A 1 167 ? 16.508 24.204 7.202 1.00 73.69 167 SER A CA 1
ATOM 1412 C C . SER A 1 167 ? 16.011 24.687 8.567 1.00 73.69 167 SER A C 1
ATOM 1414 O O . SER A 1 167 ? 16.801 25.263 9.312 1.00 73.69 167 SER A O 1
ATOM 1416 N N . ASP A 1 168 ? 14.745 24.431 8.914 1.00 75.88 168 ASP A N 1
ATOM 1417 C CA . ASP A 1 168 ? 14.171 24.712 10.236 1.00 75.88 168 ASP A CA 1
ATOM 1418 C C . ASP A 1 168 ? 13.757 23.398 10.917 1.00 75.88 168 ASP A C 1
ATOM 1420 O O . ASP A 1 168 ? 13.297 22.453 10.284 1.00 75.88 168 ASP A O 1
ATOM 1424 N N . SER A 1 169 ? 13.956 23.325 12.230 1.00 70.88 169 SER A N 1
ATOM 1425 C CA . SER A 1 169 ? 13.492 22.224 13.078 1.00 70.88 169 SER A CA 1
ATOM 1426 C C . SER A 1 169 ? 11.975 22.186 13.267 1.00 70.88 169 SER A C 1
ATOM 1428 O O . SER A 1 169 ? 11.446 21.137 13.618 1.00 70.88 169 SER A O 1
ATOM 1430 N N . LYS A 1 170 ? 11.281 23.315 13.077 1.00 70.81 170 LYS A N 1
ATOM 1431 C CA . LYS A 1 170 ? 9.826 23.413 13.272 1.00 70.81 170 LYS A CA 1
ATOM 1432 C C . LYS A 1 170 ? 9.015 22.786 12.145 1.00 70.81 170 LYS A C 1
ATOM 1434 O O . LYS A 1 170 ? 7.893 22.380 12.402 1.00 70.81 170 LYS A O 1
ATOM 1439 N N . ASP A 1 171 ? 9.613 22.663 10.965 1.00 71.88 171 ASP A N 1
ATOM 1440 C CA . ASP A 1 171 ? 9.001 22.041 9.787 1.00 71.88 171 ASP A CA 1
ATOM 1441 C C . ASP A 1 171 ? 9.322 20.535 9.712 1.00 71.88 171 ASP A C 1
ATOM 1443 O O . ASP A 1 171 ? 9.122 19.897 8.685 1.00 71.88 171 ASP A O 1
ATOM 1447 N N . ARG A 1 172 ? 9.897 19.959 10.780 1.00 80.81 172 ARG A N 1
ATOM 1448 C CA . ARG A 1 172 ? 10.287 18.545 10.823 1.00 80.81 172 ARG A CA 1
ATOM 1449 C C . ARG A 1 172 ? 9.149 17.705 11.361 1.00 80.81 172 ARG A C 1
ATOM 1451 O O . ARG A 1 172 ? 9.102 17.397 12.554 1.00 80.81 172 ARG A O 1
ATOM 1458 N N . HIS A 1 173 ? 8.263 17.303 10.466 1.00 90.38 173 HIS A N 1
ATOM 1459 C CA . HIS A 1 173 ? 7.341 16.217 10.739 1.00 90.38 173 HIS A CA 1
ATOM 1460 C C . HIS A 1 173 ? 7.949 14.891 10.260 1.00 90.38 173 HIS A C 1
ATOM 1462 O O . HIS A 1 173 ? 8.682 14.866 9.271 1.00 90.38 173 HIS A O 1
ATOM 1468 N N . PRO A 1 174 ? 7.704 13.769 10.958 1.00 94.62 174 PRO A N 1
ATOM 1469 C CA . PRO A 1 174 ? 8.088 12.464 10.442 1.00 94.62 174 PRO A CA 1
ATOM 1470 C C . PRO A 1 174 ? 7.381 12.199 9.111 1.00 94.62 174 PRO A C 1
ATOM 1472 O O . PRO A 1 174 ? 6.246 12.619 8.908 1.00 94.62 174 PRO A O 1
ATOM 1475 N N . ILE A 1 175 ? 8.025 11.446 8.228 1.00 94.88 175 ILE A N 1
ATOM 1476 C CA . ILE A 1 175 ? 7.451 11.050 6.945 1.00 94.88 175 ILE A CA 1
ATOM 1477 C C . ILE A 1 175 ? 6.649 9.760 7.117 1.00 94.88 175 ILE A C 1
ATOM 1479 O O . ILE A 1 175 ? 7.154 8.772 7.662 1.00 94.88 175 ILE A O 1
ATOM 1483 N N . ALA A 1 176 ? 5.404 9.759 6.648 1.00 96.81 176 ALA A N 1
ATOM 1484 C CA . ALA A 1 176 ? 4.541 8.589 6.615 1.00 96.81 176 ALA A CA 1
ATOM 1485 C C . ALA A 1 176 ? 4.835 7.720 5.386 1.00 96.81 176 ALA A C 1
ATOM 1487 O O . ALA A 1 176 ? 4.516 8.086 4.257 1.00 96.81 176 ALA A O 1
ATOM 1488 N N . LEU A 1 177 ? 5.397 6.535 5.629 1.00 97.12 177 LEU A N 1
ATOM 1489 C CA . LEU A 1 177 ? 5.635 5.513 4.610 1.00 97.12 177 LEU A CA 1
ATOM 1490 C C . LEU A 1 177 ? 4.501 4.487 4.634 1.00 97.12 177 LEU A C 1
ATOM 1492 O O . LEU A 1 177 ? 4.272 3.840 5.664 1.00 97.12 177 LEU A O 1
ATOM 1496 N N . PHE A 1 178 ? 3.821 4.288 3.509 1.00 97.56 178 PHE A N 1
ATOM 1497 C CA . PHE A 1 178 ? 2.751 3.297 3.406 1.00 97.56 178 PHE A CA 1
ATOM 1498 C C . PHE A 1 178 ? 3.304 1.877 3.433 1.00 97.56 178 PHE A C 1
ATOM 1500 O O . PHE A 1 178 ? 4.214 1.527 2.685 1.00 97.56 178 PHE A O 1
ATOM 1507 N N . LYS A 1 179 ? 2.720 1.038 4.288 1.00 98.44 179 LYS A N 1
ATOM 1508 C CA . LYS A 1 179 ? 3.071 -0.382 4.407 1.00 98.44 179 LYS A CA 1
ATOM 1509 C C . LYS A 1 179 ? 1.958 -1.301 3.941 1.00 98.44 179 LYS A C 1
ATOM 1511 O O . LYS A 1 179 ? 2.239 -2.338 3.350 1.00 98.44 179 LYS A O 1
ATOM 1516 N N . ALA A 1 180 ? 0.708 -0.924 4.179 1.00 98.56 180 ALA A N 1
ATOM 1517 C CA . ALA A 1 180 ? -0.443 -1.656 3.673 1.00 98.56 180 ALA A CA 1
ATOM 1518 C C . ALA A 1 180 ? -1.692 -0.775 3.618 1.00 98.56 180 ALA A C 1
ATOM 1520 O O . ALA A 1 180 ? -1.788 0.237 4.318 1.00 98.56 180 ALA A O 1
ATOM 1521 N N . LEU A 1 181 ? -2.673 -1.216 2.838 1.00 98.62 181 LEU A N 1
ATOM 1522 C CA . LEU A 1 181 ? -4.050 -0.729 2.855 1.00 98.62 181 LEU A CA 1
ATOM 1523 C C . LEU A 1 181 ? -4.963 -1.896 3.247 1.00 98.62 181 LEU A C 1
ATOM 1525 O O . LEU A 1 181 ? -4.790 -3.015 2.776 1.00 98.62 181 LEU A O 1
ATOM 1529 N N . ILE A 1 182 ? -5.937 -1.632 4.109 1.00 98.62 182 ILE A N 1
ATOM 1530 C CA . ILE A 1 182 ? -6.934 -2.588 4.594 1.00 98.62 182 ILE A CA 1
ATOM 1531 C C . ILE A 1 182 ? -8.300 -2.042 4.196 1.00 98.62 182 ILE A C 1
ATOM 1533 O O . ILE A 1 182 ? -8.601 -0.894 4.512 1.00 98.62 182 ILE A O 1
ATOM 1537 N N . SER A 1 183 ? -9.153 -2.822 3.537 1.00 98.12 183 SER A N 1
ATOM 1538 C CA . SER A 1 183 ? -10.485 -2.338 3.175 1.00 98.12 183 SER A CA 1
ATOM 1539 C C . SER A 1 183 ? -11.550 -3.423 3.086 1.00 98.12 183 SER A C 1
ATOM 1541 O O . SER A 1 183 ? -11.280 -4.542 2.664 1.00 98.12 183 SER A O 1
ATOM 1543 N N . ALA A 1 184 ? -12.767 -3.066 3.490 1.00 97.88 184 ALA A N 1
ATOM 1544 C CA . ALA A 1 184 ? -13.994 -3.819 3.244 1.00 97.88 184 ALA A CA 1
ATOM 1545 C C . ALA A 1 184 ? -14.779 -3.268 2.030 1.00 97.88 184 ALA A C 1
ATOM 1547 O O . ALA A 1 184 ? -15.901 -3.697 1.767 1.00 97.88 184 ALA A O 1
ATOM 1548 N N . ARG A 1 185 ? -14.220 -2.283 1.311 1.00 97.00 185 ARG A N 1
ATOM 1549 C CA . ARG A 1 185 ? -14.865 -1.544 0.218 1.00 97.00 185 ARG A CA 1
ATOM 1550 C C . ARG A 1 185 ? -14.406 -2.048 -1.140 1.00 97.00 185 ARG A C 1
ATOM 1552 O O . ARG A 1 185 ? -13.626 -1.388 -1.821 1.00 97.00 185 ARG A O 1
ATOM 1559 N N . ASP A 1 186 ? -14.931 -3.197 -1.547 1.00 96.00 186 ASP A N 1
ATOM 1560 C CA . ASP A 1 186 ? -14.649 -3.784 -2.865 1.00 96.00 186 ASP A CA 1
ATOM 1561 C C . ASP A 1 186 ? -15.145 -2.886 -4.024 1.00 96.00 186 ASP A C 1
ATOM 1563 O O . ASP A 1 186 ? -14.651 -2.975 -5.142 1.00 96.00 186 ASP A O 1
ATOM 1567 N N . ASP A 1 187 ? -16.078 -1.963 -3.766 1.00 95.00 187 ASP A N 1
ATOM 1568 C CA . ASP A 1 187 ? -16.522 -0.946 -4.727 1.00 95.00 187 ASP A CA 1
ATOM 1569 C C . ASP A 1 187 ? -15.484 0.167 -4.967 1.00 95.00 187 ASP A C 1
ATOM 1571 O O . ASP A 1 187 ? -15.481 0.802 -6.023 1.00 95.00 187 ASP A O 1
ATOM 1575 N N . ILE A 1 188 ? -14.594 0.405 -3.998 1.00 95.00 188 ILE A N 1
ATOM 1576 C CA . ILE A 1 188 ? -13.494 1.376 -4.091 1.00 95.00 188 ILE A CA 1
ATOM 1577 C C . ILE A 1 188 ? -12.194 0.671 -4.479 1.00 95.00 188 ILE A C 1
ATOM 1579 O O . ILE A 1 188 ? -11.453 1.181 -5.318 1.00 95.00 188 ILE A O 1
ATOM 1583 N N . TYR A 1 189 ? -11.938 -0.493 -3.885 1.00 96.56 189 TYR A N 1
ATOM 1584 C CA . TYR A 1 189 ? -10.714 -1.278 -4.010 1.00 96.56 189 TYR A CA 1
ATOM 1585 C C . TYR A 1 189 ? -11.024 -2.709 -4.478 1.00 96.56 189 TYR A C 1
ATOM 1587 O O . TYR A 1 189 ? -10.885 -3.657 -3.702 1.00 96.56 189 TYR A O 1
ATOM 1595 N N . PRO A 1 190 ? -11.461 -2.887 -5.735 1.00 95.56 190 PRO A N 1
ATOM 1596 C CA . PRO A 1 190 ? -11.902 -4.185 -6.230 1.00 95.56 190 PRO A CA 1
ATOM 1597 C C . PRO A 1 190 ? -10.768 -5.223 -6.192 1.00 95.56 190 PRO A C 1
ATOM 1599 O O . PRO A 1 190 ? -9.730 -4.995 -6.830 1.00 95.56 190 PRO A O 1
ATOM 1602 N N . PRO A 1 191 ? -10.934 -6.371 -5.500 1.00 95.75 191 PRO A N 1
ATOM 1603 C CA . PRO A 1 191 ? -9.924 -7.429 -5.441 1.00 95.75 191 PRO A CA 1
ATOM 1604 C C . PRO A 1 191 ? -9.438 -7.884 -6.821 1.00 95.75 191 PRO A C 1
ATOM 1606 O O . PRO A 1 191 ? -8.241 -8.071 -7.028 1.00 95.75 191 PRO A O 1
ATOM 1609 N N . GLU A 1 192 ? -10.340 -7.988 -7.798 1.00 95.19 192 GLU A N 1
ATOM 1610 C CA . GLU A 1 192 ? -10.022 -8.369 -9.175 1.00 95.19 192 GLU A CA 1
ATOM 1611 C C . GLU A 1 192 ? -9.056 -7.395 -9.857 1.00 95.19 192 GLU A C 1
ATOM 1613 O O . GLU A 1 192 ? -8.209 -7.806 -10.650 1.00 95.19 192 GLU A O 1
ATOM 1618 N N . TYR A 1 193 ? -9.141 -6.105 -9.528 1.00 95.88 193 TYR A N 1
ATOM 1619 C CA . TYR A 1 193 ? -8.177 -5.124 -10.000 1.00 95.88 193 TYR A CA 1
ATOM 1620 C C . TYR A 1 193 ? -6.901 -5.175 -9.169 1.00 95.88 193 TYR A C 1
ATOM 1622 O O . TYR A 1 193 ? -5.811 -5.123 -9.738 1.00 95.88 193 TYR A O 1
ATOM 1630 N N . LEU A 1 194 ? -7.003 -5.272 -7.840 1.00 96.25 194 LEU A N 1
ATOM 1631 C CA . LEU A 1 194 ? -5.846 -5.259 -6.947 1.00 96.25 194 LEU A CA 1
ATOM 1632 C C . LEU A 1 194 ? -4.884 -6.424 -7.209 1.00 96.25 194 LEU A C 1
ATOM 1634 O O . LEU A 1 194 ? -3.676 -6.198 -7.195 1.00 96.25 194 LEU A O 1
ATOM 1638 N N . CYS A 1 195 ? -5.390 -7.597 -7.584 1.00 94.31 195 CYS A N 1
ATOM 1639 C CA . CYS A 1 195 ? -4.567 -8.758 -7.937 1.00 94.31 195 CYS A CA 1
ATOM 1640 C C . CYS A 1 195 ? -3.925 -8.685 -9.328 1.00 94.31 195 CYS A C 1
ATOM 1642 O O . CYS A 1 195 ? -3.025 -9.461 -9.613 1.00 94.31 195 CYS A O 1
ATOM 1644 N N . LYS A 1 196 ? -4.360 -7.767 -10.201 1.00 92.69 196 LYS A N 1
ATOM 1645 C CA . LYS A 1 196 ? -3.823 -7.668 -11.564 1.00 92.69 196 LYS A CA 1
ATOM 1646 C C . LYS A 1 196 ? -2.357 -7.217 -11.569 1.00 92.69 196 LYS A C 1
ATOM 1648 O O . LYS A 1 196 ? -2.059 -6.115 -11.125 1.00 92.69 196 LYS A O 1
ATOM 1653 N N . GLU A 1 197 ? -1.462 -8.002 -12.130 1.00 88.00 197 GLU A N 1
ATOM 1654 C CA . GLU A 1 197 ? -0.003 -7.854 -12.121 1.00 88.00 197 GLU A CA 1
ATOM 1655 C C . GLU A 1 197 ? 0.549 -6.780 -13.091 1.00 88.00 197 GLU A C 1
ATOM 1657 O O . GLU A 1 197 ? 1.444 -7.024 -13.898 1.00 88.00 197 GLU A O 1
ATOM 1662 N N . GLU A 1 198 ? 0.038 -5.546 -13.037 1.00 93.88 198 GLU A N 1
ATOM 1663 C CA . GLU A 1 198 ? 0.510 -4.446 -13.897 1.00 93.88 198 GLU A CA 1
ATOM 1664 C C . GLU A 1 198 ? 1.758 -3.740 -13.324 1.00 93.88 198 GLU A C 1
ATOM 1666 O O . GLU A 1 198 ? 1.711 -2.565 -12.947 1.00 93.88 198 GLU A O 1
ATOM 1671 N N . PHE A 1 199 ? 2.893 -4.441 -13.280 1.00 96.06 199 PHE A N 1
ATOM 1672 C CA . PHE A 1 199 ? 4.187 -3.850 -12.918 1.00 96.06 199 PHE A CA 1
ATOM 1673 C C . PHE A 1 199 ? 4.838 -3.152 -14.119 1.00 96.06 199 PHE A C 1
ATOM 1675 O O . PHE A 1 199 ? 5.016 -3.747 -15.186 1.00 96.06 199 PHE A O 1
ATOM 1682 N N . PHE A 1 200 ? 5.219 -1.888 -13.947 1.00 95.38 200 PHE A N 1
ATOM 1683 C CA . PHE A 1 200 ? 5.839 -1.075 -14.989 1.00 95.38 200 PHE A CA 1
ATOM 1684 C C . PHE A 1 200 ? 7.135 -0.450 -14.482 1.00 95.38 200 PHE A C 1
ATOM 1686 O O . PHE A 1 200 ? 7.128 0.318 -13.524 1.00 95.38 200 PHE A O 1
ATOM 1693 N N . LEU A 1 201 ? 8.241 -0.763 -15.142 1.00 95.88 201 LEU A N 1
ATOM 1694 C CA . LEU A 1 201 ? 9.557 -0.214 -14.842 1.00 95.88 201 LEU A CA 1
ATOM 1695 C C . LEU A 1 201 ? 10.074 0.491 -16.090 1.00 95.88 201 LEU A C 1
ATOM 1697 O O . LEU A 1 201 ? 10.100 -0.117 -17.156 1.00 95.88 201 LEU A O 1
ATOM 1701 N N . GLN A 1 202 ? 10.489 1.747 -15.981 1.00 94.12 202 GLN A N 1
ATOM 1702 C CA . GLN A 1 202 ? 11.033 2.487 -17.118 1.00 94.12 202 GLN A CA 1
ATOM 1703 C C . GLN A 1 202 ? 12.142 3.428 -16.659 1.00 94.12 202 GLN A C 1
ATOM 1705 O O . GLN A 1 202 ? 11.999 4.104 -15.643 1.00 94.12 202 GLN A O 1
ATOM 1710 N N . ARG A 1 203 ? 13.228 3.493 -17.433 1.00 91.00 203 ARG A N 1
ATOM 1711 C CA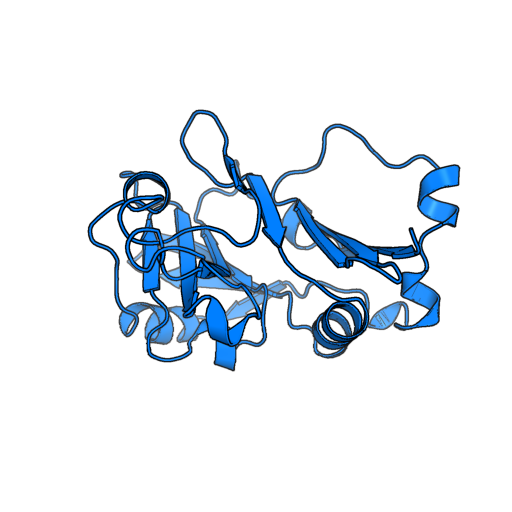 . ARG A 1 203 ? 14.223 4.546 -17.263 1.00 91.00 203 ARG A CA 1
ATOM 1712 C C . ARG A 1 203 ? 13.698 5.864 -17.844 1.00 91.00 203 ARG A C 1
ATOM 1714 O O . ARG A 1 203 ? 13.253 5.876 -18.999 1.00 91.00 203 ARG A O 1
ATOM 1721 N N . ASP A 1 204 ? 13.761 6.931 -17.055 1.00 80.88 204 ASP A N 1
ATOM 1722 C CA . ASP A 1 204 ? 13.473 8.307 -17.490 1.00 80.88 204 ASP A CA 1
ATOM 1723 C C . ASP A 1 204 ? 14.684 8.978 -18.157 1.00 80.88 204 ASP A C 1
ATOM 1725 O O . ASP A 1 204 ? 15.839 8.730 -17.725 1.00 80.88 204 ASP A O 1
#

Radius of gyration: 16.88 Å; chains: 1; bounding box: 37×41×46 Å

Sequence (204 aa):
MRITCYYSEYSDMGYIYLKPPKIQYDEYKLSKNEITKYVDSDQLNIPYITDLEIASYLDKMTFAVNTFKADHEERYDTEYGNDMDEQGYIIGIELNLNHERFIELIKNEAFKLIKTVWRNNQYHLITFDHLENVFKQGNIIYKLTDQEDAFVIVQLVEPEKLGYQYSDSKDRHPIALFKALISARDDIYPPEYLCKEEFFLQRD

Organism: NCBI:txid1778678